Protein 1COJ (pdb70)

Solvent-accessible surface area: 11086 Å² total; per-residue (Å²): 92,121,109,31,132,38,96,81,152,35,57,8,75,111,13,93,40,2,43,59,126,1,2,83,50,2,0,60,62,64,0,54,31,26,4,63,107,13,21,53,14,24,88,82,17,60,66,105,134,90,0,34,96,104,131,57,75,149,126,133,7,61,59,98,60,18,81,58,84,28,69,57,12,89,48,0,4,40,5,0,30,38,1,2,22,0,13,36,70,43,22,109,50,124,19,38,133,59,1,52,120,29,7,88,124,22,42,52,8,81,117,37,6,53,98,81,2,61,53,11,0,98,72,60,182,0,0,0,6,1,0,0,26,21,93,55,6,113,3,36,40,11,8,0,36,18,0,45,55,137,56,92,115,30,24,44,34,0,5,0,0,0,0,41,111,39,1,9,102,64,47,39,126,110,100,37,66,47,1,3,63,2,0,46,108,0,2,19,46,69,39,0,30,98,35,8,87,131,1,46,133,41,44,97,91,50,111,99,128,134,235

Foldseek 3Di:
DDADAADVVLQEAQADLQHPVLSVCVRPPQLRVLRVLLRVLVVQLVPCVNQVPVQDDPVDGSVVVSVVVNQQSVLSNVLVSLLSNFFYHQAADDADPVRQVLCCVQQNGPVSVLVVQLVLLVVEQFKWFWWAQLAVRHTDIFHANGSRGRDDPRTQTLHMGTNHCSNPCVRQNPDDNSVSVSSVRGGHNVSSNVSVVVRNVVSVVRPCVDD

Radius of gyration: 18.39 Å; Cα contacts (8 Å, |Δi|>4): 331; chains: 1; bounding box: 47×50×37 Å

GO terms:
  GO:0004784 superoxide dismutase activity (F, EXP)

Secondary structure (DSSP, 8-state):
-------GGG---S-SSS-HHHHHHIIIIIIHHHHHHHHHHHHHHH-TTTT-GGG--SSS-HHHHHHHHHHHHHHHHHHHHHHHTTB-TT-BS---HHHHHHHHHHTS-HHHHHHHHHHHHHH-SSEEEEEEETTTTEEEEEEESBTTBSPPTT-EEEEEEE-SGGGTHHHHTT-HHHHHHHHHHTBBHHHHHHHHHHHHHHHHHHTTS--

InterPro domains:
  IPR001189 Manganese/iron superoxide dismutase [PIRSF000349] (13-204)
  IPR019831 Manganese/iron superoxide dismutase, N-terminal [PF00081] (20-89)
  IPR019832 Manganese/iron superoxide dismutase, C-terminal [PF02777] (97-197)
  IPR036314 Manganese/iron superoxide dismutase, C-terminal domain superfamily [G3DSA:3.55.40.20] (91-210)
  IPR036314 Manganese/iron superoxide dismutase, C-terminal domain superfamily [SSF54719] (92-208)
  IPR036324 Manganese/iron superoxide dismutase, N-terminal domain superfamily [G3DSA:1.10.287.990] (21-90)
  IPR036324 Manganese/iron superoxide dismutase, N-terminal domain superfamily [SSF46609] (8-91)
  IPR050265 Iron/Manganese Superoxide Dismutase [PTHR11404] (8-203)

Structure (mmCIF, N/CA/C/O backbone):
data_1COJ
#
_entry.id   1COJ
#
_cell.length_a   70.700
_cell.length_b   75.630
_cell.length_c   87.300
_cell.angle_alpha   90.00
_cell.angle_beta   90.00
_cell.angle_gamma   90.00
#
_symmetry.space_group_name_H-M   'I 2 2 2'
#
loop_
_entity.id
_entity.type
_entity.pdbx_description
1 polymer 'PROTEIN (SUPEROXIDE DISMUTASE)'
2 non-polymer 'FE (III) ION'
3 water water
#
loop_
_atom_site.group_PDB
_atom_site.id
_atom_site.type_symbol
_a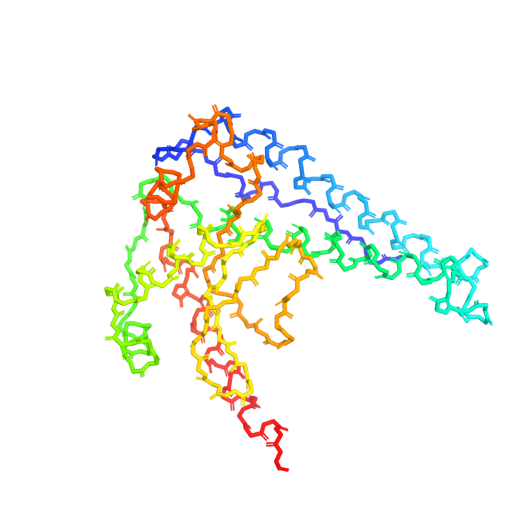tom_site.label_atom_id
_atom_site.label_alt_id
_atom_site.label_comp_id
_atom_site.label_asym_id
_atom_site.label_entity_id
_atom_site.label_seq_id
_atom_site.pdbx_PDB_ins_code
_atom_site.Cartn_x
_atom_site.Cartn_y
_atom_site.Cartn_z
_atom_site.occupancy
_atom_site.B_iso_or_equiv
_atom_site.auth_seq_id
_atom_site.auth_comp_id
_atom_site.auth_asym_id
_atom_site.auth_atom_id
_atom_site.pdbx_PDB_model_num
ATOM 1 N N . VAL A 1 2 ? 3.657 61.866 17.513 1.00 45.83 2 VAL A N 1
ATOM 2 C CA . VAL A 1 2 ? 3.480 60.430 17.170 1.00 44.85 2 VAL A CA 1
ATOM 3 C C . VAL A 1 2 ? 4.373 59.564 18.064 1.00 44.31 2 VAL A C 1
ATOM 4 O O . VAL A 1 2 ? 5.266 60.079 18.738 1.00 44.48 2 VAL A O 1
ATOM 6 N N . HIS A 1 3 ? 4.090 58.265 18.109 1.00 42.81 3 HIS A N 1
ATOM 7 C CA . HIS A 1 3 ? 4.886 57.328 18.899 1.00 40.65 3 HIS A CA 1
ATOM 8 C C . HIS A 1 3 ? 6.042 56.832 18.029 1.00 37.82 3 HIS A C 1
ATOM 9 O O . HIS A 1 3 ? 5.865 55.932 17.208 1.00 38.27 3 HIS A O 1
ATOM 16 N N . LYS A 1 4 ? 7.209 57.445 18.182 1.00 33.94 4 LYS A N 1
ATOM 17 C CA . LYS A 1 4 ? 8.372 57.042 17.404 1.00 31.50 4 LYS A CA 1
ATOM 18 C C . LYS A 1 4 ? 9.244 56.034 18.145 1.00 28.54 4 LYS A C 1
ATOM 19 O O . LYS A 1 4 ? 9.150 55.882 19.366 1.00 27.53 4 LYS A O 1
ATOM 25 N N . LEU A 1 5 ? 10.064 55.323 17.383 1.00 22.95 5 LEU A N 1
ATOM 26 C CA . LEU A 1 5 ? 10.967 54.322 17.920 1.00 20.33 5 LEU A CA 1
ATOM 27 C C . LEU A 1 5 ? 12.402 54.695 17.568 1.00 18.11 5 LEU A C 1
ATOM 28 O O . LEU A 1 5 ? 12.645 55.529 16.697 1.00 17.34 5 LEU A O 1
ATOM 33 N N . GLU A 1 6 ? 13.347 54.113 18.290 1.00 17.71 6 GLU A N 1
ATOM 34 C CA . GLU A 1 6 ? 14.759 54.327 18.025 1.00 19.33 6 GLU A CA 1
ATOM 35 C C . GLU A 1 6 ? 15.404 52.959 18.135 1.00 16.34 6 GLU A C 1
ATOM 36 O O . GLU A 1 6 ? 14.966 52.123 18.933 1.00 17.27 6 GLU A O 1
ATOM 42 N N . PRO A 1 7 ? 16.416 52.687 17.297 1.00 15.15 7 PRO A N 1
ATOM 43 C CA . PRO A 1 7 ? 17.088 51.387 17.334 1.00 14.83 7 PRO A CA 1
ATOM 44 C C . PRO A 1 7 ? 17.758 51.105 18.675 1.00 15.33 7 PRO A C 1
ATOM 45 O O . PRO A 1 7 ? 18.119 52.029 19.409 1.00 14.50 7 PRO A O 1
ATOM 49 N N . LYS A 1 8 ? 17.874 49.827 19.014 1.00 13.84 8 LYS A N 1
ATOM 50 C CA . LYS A 1 8 ? 18.512 49.425 20.255 1.00 14.27 8 LYS A CA 1
ATOM 51 C C . LYS A 1 8 ? 19.894 48.889 19.919 1.00 15.40 8 LYS A C 1
ATOM 52 O O . LYS A 1 8 ? 20.083 47.682 19.759 1.00 15.09 8 LYS A O 1
ATOM 58 N N . ASP A 1 9 ? 20.859 49.800 19.814 1.00 14.39 9 ASP A N 1
ATOM 59 C CA . ASP A 1 9 ? 22.235 49.445 19.478 1.00 15.02 9 ASP A CA 1
ATOM 60 C C . ASP A 1 9 ? 22.863 48.412 20.393 1.00 15.02 9 ASP A C 1
ATOM 61 O O . ASP A 1 9 ? 23.656 47.591 19.948 1.00 16.60 9 ASP A O 1
ATOM 66 N N . HIS A 1 10 ? 22.462 48.405 21.659 1.00 13.67 10 HIS A N 1
ATOM 67 C CA . HIS A 1 10 ? 23.013 47.460 22.618 1.00 15.12 10 HIS A CA 1
ATOM 68 C C . HIS A 1 10 ? 22.678 45.999 22.301 1.00 16.86 10 HIS A C 1
ATOM 69 O O . HIS A 1 10 ? 23.200 45.089 22.941 1.00 17.92 10 HIS A O 1
ATOM 76 N N . LEU A 1 11 ? 21.795 45.790 21.330 1.00 15.03 11 LEU A N 1
ATOM 77 C CA . LEU A 1 11 ? 21.372 44.451 20.922 1.00 15.84 11 LEU A CA 1
ATOM 78 C C . LEU A 1 11 ? 22.252 43.836 19.833 1.00 14.41 11 LEU A C 1
ATOM 79 O O . LEU A 1 11 ? 22.113 42.655 19.521 1.00 15.74 11 LEU A O 1
ATOM 84 N N . LYS A 1 12 ? 23.133 44.637 19.237 1.00 12.89 12 LYS A N 1
ATOM 85 C CA . LYS A 1 12 ? 24.002 44.165 18.158 1.00 13.50 12 LYS A CA 1
ATOM 86 C C . LYS A 1 12 ? 24.993 43.078 18.588 1.00 15.91 12 LYS A C 1
ATOM 87 O O . LYS A 1 12 ? 25.869 43.317 19.424 1.00 17.16 12 LYS A O 1
ATOM 93 N N . PRO A 1 13 ? 24.876 41.872 18.004 1.00 17.00 13 PRO A N 1
ATOM 94 C CA . PRO A 1 13 ? 25.749 40.734 18.311 1.00 18.75 13 PRO A CA 1
ATOM 95 C C . PRO A 1 13 ? 27.109 40.931 17.650 1.00 18.67 13 PRO A C 1
ATOM 96 O O . PRO A 1 13 ? 27.222 41.624 16.634 1.00 17.20 13 PRO A O 1
ATOM 100 N N . GLN A 1 14 ? 28.133 40.300 18.210 1.00 19.62 14 GLN A N 1
ATOM 101 C CA . GLN A 1 14 ? 29.474 40.405 17.661 1.00 19.85 14 GLN A CA 1
ATOM 102 C C . GLN A 1 14 ? 30.267 39.149 17.993 1.00 16.51 14 GLN A C 1
ATOM 103 O O . GLN A 1 14 ? 30.091 38.549 19.051 1.00 15.01 14 GLN A O 1
ATOM 109 N N . ASN A 1 15 ? 31.103 38.734 17.050 1.00 15.90 15 ASN A N 1
ATOM 110 C CA . ASN A 1 15 ? 31.965 37.569 17.179 1.00 17.32 15 ASN A CA 1
ATOM 111 C C . ASN A 1 15 ? 31.189 36.275 17.398 1.00 17.62 15 ASN A C 1
ATOM 112 O O . ASN A 1 15 ? 31.616 35.409 18.164 1.00 17.89 15 ASN A O 1
ATOM 117 N N . LEU A 1 16 ? 30.054 36.139 16.720 1.00 17.60 16 LEU A N 1
ATOM 118 C CA . LEU A 1 16 ? 29.247 34.928 16.838 1.00 17.09 16 LEU A CA 1
ATOM 119 C C . LEU A 1 16 ? 29.975 33.752 16.196 1.00 17.54 16 LEU A C 1
ATOM 120 O O . LEU A 1 16 ? 30.813 33.923 15.317 1.00 19.23 16 LEU A O 1
ATOM 125 N N . GLU A 1 17 ? 29.638 32.555 16.640 1.00 17.98 17 GLU A N 1
ATOM 126 C CA . GLU A 1 17 ? 30.244 31.338 16.132 1.00 21.43 17 GLU A CA 1
ATOM 127 C C . GLU A 1 17 ? 29.452 30.853 14.905 1.00 19.41 17 GLU A C 1
ATOM 128 O O . GLU A 1 17 ? 28.360 30.307 15.034 1.00 20.44 17 GLU A O 1
ATOM 134 N N . GLY A 1 18 ? 30.007 31.067 13.717 1.00 18.83 18 GLY A N 1
ATOM 135 C CA . GLY A 1 18 ? 29.336 30.635 12.501 1.00 19.18 18 GLY A CA 1
ATOM 136 C C . GLY A 1 18 ? 28.602 31.742 11.769 1.00 18.35 18 GLY A C 1
ATOM 137 O O . GLY A 1 18 ? 28.117 31.542 10.658 1.00 19.31 18 GLY A O 1
ATOM 138 N N . ILE A 1 19 ? 28.481 32.899 12.407 1.00 17.45 19 ILE A N 1
ATOM 139 C CA . ILE A 1 19 ? 27.820 34.046 11.800 1.00 16.52 19 ILE A CA 1
ATOM 140 C C . ILE A 1 19 ? 28.788 35.216 11.967 1.00 16.45 19 ILE A C 1
ATOM 141 O O . ILE A 1 19 ? 28.982 35.733 13.068 1.00 19.55 19 ILE A O 1
ATOM 146 N N . SER A 1 20 ? 29.428 35.599 10.871 1.00 15.83 20 SER A N 1
ATOM 147 C CA . SER A 1 20 ? 30.423 36.660 10.877 1.00 15.92 20 SER A CA 1
ATOM 148 C C . SER A 1 20 ? 29.918 38.067 11.156 1.00 17.19 20 SER A C 1
ATOM 149 O O . SER A 1 20 ? 28.722 38.356 11.044 1.00 17.26 20 SER A O 1
ATOM 152 N N . ASN A 1 21 ? 30.858 38.951 11.487 1.00 16.40 21 ASN A N 1
ATOM 153 C CA . ASN A 1 21 ? 30.542 40.353 11.751 1.00 16.26 21 ASN A CA 1
ATOM 154 C C . ASN A 1 21 ? 30.171 41.005 10.435 1.00 15.31 21 ASN A C 1
ATOM 155 O O . ASN A 1 21 ? 29.365 41.936 10.391 1.00 14.97 21 ASN A O 1
ATOM 160 N N . GLU A 1 22 ? 30.759 40.492 9.359 1.00 15.18 22 GLU A N 1
ATOM 161 C CA . GLU A 1 22 ? 30.495 40.993 8.020 1.00 17.91 22 GLU A CA 1
ATOM 162 C C . GLU A 1 22 ? 29.025 40.760 7.678 1.00 15.77 22 GLU A C 1
ATOM 163 O O . GLU A 1 22 ? 28.408 41.567 6.990 1.00 15.35 22 GLU A O 1
ATOM 169 N N . GLN A 1 23 ? 28.481 39.642 8.147 1.00 13.32 23 GLN A N 1
ATOM 170 C CA . GLN A 1 23 ? 27.083 39.295 7.916 1.00 12.97 23 GLN A CA 1
ATOM 171 C C . GLN A 1 23 ? 26.170 40.139 8.810 1.00 13.51 23 GLN A C 1
ATOM 172 O O . GLN A 1 23 ? 25.131 40.643 8.365 1.00 14.31 23 GLN A O 1
ATOM 178 N N . ILE A 1 24 ? 26.572 40.296 10.066 1.00 10.94 24 ILE A N 1
ATOM 179 C CA . ILE A 1 24 ? 25.808 41.065 11.041 1.00 11.65 24 ILE A CA 1
ATOM 180 C C . ILE A 1 24 ? 25.686 42.552 10.696 1.00 13.20 24 ILE A C 1
ATOM 181 O O . ILE A 1 24 ? 24.614 43.142 10.849 1.00 12.23 24 ILE A O 1
ATOM 186 N N . GLU A 1 25 ? 26.770 43.141 10.199 1.00 12.77 25 GLU A N 1
ATOM 187 C CA . GLU A 1 25 ? 26.801 44.566 9.877 1.00 13.89 25 GLU A CA 1
ATOM 188 C C . GLU A 1 25 ? 25.632 45.105 9.041 1.00 13.17 25 GLU A C 1
ATOM 189 O O . GLU A 1 25 ? 24.857 45.936 9.527 1.00 12.64 25 GLU A O 1
ATOM 195 N N . PRO A 1 26 ? 25.469 44.633 7.791 1.00 11.18 26 PRO A N 1
ATOM 196 C CA . PRO A 1 26 ? 24.358 45.147 6.988 1.00 11.17 26 PRO A CA 1
ATOM 197 C C . PRO A 1 26 ? 22.986 44.769 7.543 1.00 11.36 26 PRO A C 1
ATOM 198 O O . PRO A 1 26 ? 22.031 45.538 7.429 1.00 11.53 26 PRO A O 1
ATOM 202 N N . HIS A 1 27 ? 22.899 43.605 8.173 1.00 11.17 27 HIS A N 1
ATOM 203 C CA . HIS A 1 27 ? 21.634 43.136 8.730 1.00 12.10 27 HIS A CA 1
ATOM 204 C C . HIS A 1 27 ? 21.136 44.073 9.826 1.00 13.35 27 HIS A C 1
ATOM 205 O O . HIS A 1 27 ? 19.964 44.465 9.834 1.00 11.82 27 HIS A O 1
ATOM 212 N N . PHE A 1 28 ? 22.042 44.465 10.716 1.00 12.86 28 PHE A N 1
ATOM 213 C CA . PHE A 1 28 ? 21.708 45.348 11.826 1.00 13.05 28 PHE A CA 1
ATOM 214 C C . PHE A 1 28 ? 21.662 46.824 11.436 1.00 12.55 28 PHE A C 1
ATOM 215 O O . PHE A 1 28 ? 20.669 47.509 11.681 1.00 12.34 28 PHE A O 1
ATOM 223 N N . GLU A 1 29 ? 22.734 47.299 10.812 1.00 12.37 29 GLU A N 1
ATOM 224 C CA . GLU A 1 29 ? 22.855 48.696 10.421 1.00 12.20 29 GLU A CA 1
ATOM 225 C C . GLU A 1 29 ? 21.980 49.173 9.269 1.00 11.13 29 GLU A C 1
ATOM 226 O O . GLU A 1 29 ? 21.549 50.323 9.264 1.00 12.76 29 GLU A O 1
ATOM 232 N N . ALA A 1 30 ? 21.726 48.318 8.285 1.00 11.29 30 ALA A N 1
ATOM 233 C CA . ALA A 1 30 ? 20.913 48.731 7.148 1.00 11.91 30 ALA A CA 1
ATOM 234 C C . ALA A 1 30 ? 19.462 48.271 7.211 1.00 12.63 30 ALA A C 1
ATOM 235 O O . ALA A 1 30 ? 18.543 49.092 7.177 1.00 13.85 30 ALA A O 1
ATOM 237 N N . HIS A 1 31 ? 19.260 46.961 7.302 1.00 11.36 31 HIS A N 1
ATOM 238 C CA . HIS A 1 31 ? 17.917 46.397 7.341 1.00 12.08 31 HIS A CA 1
ATOM 239 C C . HIS A 1 31 ? 17.125 46.737 8.585 1.00 11.20 31 HIS A C 1
ATOM 240 O O . HIS A 1 31 ? 16.090 47.391 8.501 1.00 12.96 31 HIS A O 1
ATOM 247 N N . TYR A 1 32 ? 17.614 46.306 9.742 1.00 11.25 32 TYR A N 1
ATOM 248 C CA . TYR A 1 32 ? 16.933 46.578 11.001 1.00 9.74 32 TYR A CA 1
ATOM 249 C C . TYR A 1 32 ? 16.644 48.071 11.209 1.00 9.71 32 TYR A C 1
ATOM 250 O O . TYR A 1 32 ? 15.497 48.468 11.442 1.00 8.49 32 TYR A O 1
ATOM 259 N N . LYS A 1 33 ? 17.676 48.897 11.093 1.00 8.75 33 LYS A N 1
ATOM 260 C CA . LYS A 1 33 ? 17.508 50.326 11.279 1.00 8.87 33 LYS A CA 1
ATOM 261 C C . LYS A 1 33 ? 16.613 50.952 10.217 1.00 9.24 33 LYS A C 1
ATOM 262 O O . LYS A 1 33 ? 15.957 51.968 10.471 1.00 8.48 33 LYS A O 1
ATOM 268 N N . GLY A 1 34 ? 16.535 50.307 9.055 1.00 9.69 34 GLY A N 1
ATOM 269 C CA . GLY A 1 34 ? 15.692 50.798 7.978 1.00 9.18 34 GLY A CA 1
ATOM 270 C C . GLY A 1 34 ? 14.223 50.655 8.332 1.00 10.54 34 GLY A C 1
ATOM 271 O O . GLY A 1 34 ? 13.406 51.516 7.987 1.00 10.48 34 GLY A O 1
ATOM 272 N N . TYR A 1 35 ? 13.887 49.571 9.030 1.00 10.04 35 TYR A N 1
ATOM 273 C CA . TYR A 1 35 ? 12.511 49.322 9.455 1.00 8.46 35 TYR A CA 1
ATOM 274 C C . TYR A 1 35 ? 12.107 50.337 10.515 1.00 9.68 35 TYR A C 1
ATOM 275 O O . TYR A 1 35 ? 10.959 50.780 10.552 1.00 9.43 35 TYR A O 1
ATOM 284 N N . VAL A 1 36 ? 13.051 50.698 11.380 1.00 9.60 36 VAL A N 1
ATOM 285 C CA . VAL A 1 36 ? 12.790 51.678 12.431 1.00 10.31 36 VAL A CA 1
ATOM 286 C C . VAL A 1 36 ? 12.489 53.038 11.792 1.00 11.32 36 VAL A C 1
ATOM 287 O O . VAL A 1 36 ? 11.494 53.692 12.129 1.00 12.09 36 VAL A O 1
ATOM 291 N N . ALA A 1 37 ? 13.318 53.423 10.826 1.00 10.50 37 ALA A N 1
ATOM 292 C CA . ALA A 1 37 ? 13.152 54.695 10.134 1.00 12.54 37 ALA A CA 1
ATOM 293 C C . ALA A 1 37 ? 11.814 54.783 9.400 1.00 12.07 37 ALA A C 1
ATOM 294 O O . ALA A 1 37 ? 11.112 55.794 9.490 1.00 12.31 37 ALA A O 1
ATOM 296 N N . LYS A 1 38 ? 11.460 53.733 8.671 1.00 11.21 38 LYS A N 1
ATOM 297 C CA . LYS A 1 38 ? 10.207 53.723 7.929 1.00 10.56 38 LYS A CA 1
ATOM 298 C C . LYS A 1 38 ? 8.976 53.686 8.825 1.00 10.66 38 LYS A C 1
ATOM 299 O O . LYS A 1 38 ? 7.959 54.316 8.515 1.00 10.47 38 LYS A O 1
ATOM 305 N N . TYR A 1 39 ? 9.073 52.973 9.943 1.00 11.09 39 TYR A N 1
ATOM 306 C CA . TYR A 1 39 ? 7.965 52.904 10.886 1.00 12.46 39 TYR A CA 1
ATOM 307 C C . TYR A 1 39 ? 7.688 54.321 11.382 1.00 13.07 39 TYR A C 1
ATOM 308 O O . TYR A 1 39 ? 6.536 54.753 11.457 1.00 11.89 39 TYR A O 1
ATOM 317 N N . ASN A 1 40 ? 8.759 55.057 11.669 1.00 11.81 40 ASN A N 1
ATOM 318 C CA . ASN A 1 40 ? 8.643 56.428 12.152 1.00 11.34 40 ASN A CA 1
ATOM 319 C C . ASN A 1 40 ? 7.978 57.350 11.136 1.00 10.31 40 ASN A C 1
ATOM 320 O O . ASN A 1 40 ? 7.143 58.179 11.501 1.00 12.25 40 ASN A O 1
ATOM 325 N N . GLU A 1 41 ? 8.318 57.177 9.862 1.00 9.58 41 GLU A N 1
ATOM 326 C CA . GLU A 1 41 ? 7.737 57.981 8.789 1.00 10.84 41 GLU A CA 1
ATOM 327 C C . GLU A 1 41 ? 6.236 57.718 8.723 1.00 11.69 41 GLU A C 1
ATOM 328 O O . GLU A 1 41 ? 5.430 58.645 8.604 1.00 9.86 41 GLU A O 1
ATOM 334 N N . ILE A 1 42 ? 5.874 56.442 8.790 1.00 10.73 42 ILE A N 1
ATOM 335 C CA . ILE A 1 42 ? 4.478 56.029 8.748 1.00 11.41 42 ILE A CA 1
ATOM 336 C C . ILE A 1 42 ? 3.706 56.645 9.918 1.00 11.70 42 ILE A C 1
ATOM 337 O O . ILE A 1 42 ? 2.598 57.149 9.729 1.00 10.91 42 ILE A O 1
ATOM 342 N N . GLN A 1 43 ? 4.326 56.682 11.098 1.00 12.03 43 GLN A N 1
ATOM 343 C CA . GLN A 1 43 ? 3.681 57.261 12.279 1.00 14.74 43 GLN A CA 1
ATOM 344 C C . GLN A 1 43 ? 3.383 58.743 12.081 1.00 15.84 43 GLN A C 1
ATOM 345 O O . GLN A 1 43 ? 2.306 59.219 12.449 1.00 16.17 43 GLN A O 1
ATOM 351 N N . GLU A 1 44 ? 4.326 59.461 11.480 1.00 16.49 44 GLU A N 1
ATOM 352 C CA . GLU A 1 44 ? 4.153 60.886 11.224 1.00 17.81 44 GLU A CA 1
ATOM 353 C C . GLU A 1 44 ? 3.006 61.130 10.247 1.00 16.02 44 GLU A C 1
ATOM 354 O O . GLU A 1 44 ? 2.160 61.996 10.476 1.00 16.01 44 GLU A O 1
ATOM 360 N N . LYS A 1 45 ? 2.980 60.357 9.165 1.00 12.32 45 LYS A N 1
ATOM 361 C CA . LYS A 1 45 ? 1.944 60.498 8.150 1.00 12.20 45 LYS A CA 1
ATOM 362 C C . LYS A 1 45 ? 0.576 60.066 8.647 1.00 11.79 45 LYS A C 1
ATOM 363 O O . LYS A 1 45 ? -0.437 60.656 8.282 1.00 13.36 45 LYS A O 1
ATOM 369 N N . LEU A 1 46 ? 0.561 59.069 9.521 1.00 12.36 46 LEU A N 1
ATOM 370 C CA . LEU A 1 46 ? -0.672 58.563 10.100 1.00 14.27 46 LEU A CA 1
ATOM 371 C C . LEU A 1 46 ? -1.253 59.622 11.056 1.00 15.79 46 LEU A C 1
ATOM 372 O O . LEU A 1 46 ? -2.465 59.720 11.221 1.00 16.52 46 LEU A O 1
ATOM 377 N N . ALA A 1 47 ? -0.383 60.418 11.673 1.00 15.93 47 ALA A N 1
ATOM 378 C CA . ALA A 1 47 ? -0.812 61.470 12.599 1.00 19.25 47 ALA A CA 1
ATOM 379 C C . ALA A 1 47 ? -1.449 62.662 11.873 1.00 20.40 47 ALA A C 1
ATOM 380 O O . ALA A 1 47 ? -2.165 63.464 12.478 1.00 21.83 47 ALA A O 1
ATOM 382 N N . ASP A 1 48 ? -1.153 62.806 10.588 1.00 20.40 48 ASP A N 1
ATOM 383 C CA . ASP A 1 48 ? -1.711 63.899 9.806 1.00 21.88 48 ASP A CA 1
ATOM 384 C C . ASP A 1 48 ? -3.088 63.482 9.273 1.00 24.00 48 ASP A C 1
ATOM 385 O O . ASP A 1 48 ? -3.200 62.813 8.241 1.00 21.81 48 ASP A O 1
ATOM 390 N N . GLN A 1 49 ? -4.133 63.937 9.957 1.00 23.69 49 GLN A N 1
ATOM 391 C CA . GLN A 1 49 ? -5.511 63.619 9.597 1.00 24.15 49 GLN A CA 1
ATOM 392 C C . GLN A 1 49 ? -5.914 64.039 8.190 1.00 23.55 49 GLN A C 1
ATOM 393 O O . GLN A 1 49 ? -6.912 63.556 7.662 1.00 23.36 49 GLN A O 1
ATOM 399 N N . ASN A 1 50 ? -5.168 64.960 7.594 1.00 24.14 50 ASN A N 1
ATOM 400 C CA . ASN A 1 50 ? -5.480 65.409 6.244 1.00 26.03 50 ASN A CA 1
ATOM 401 C C . ASN A 1 50 ? -4.876 64.466 5.214 1.00 26.22 50 ASN A C 1
ATOM 402 O O . ASN A 1 50 ? -5.510 64.151 4.209 1.00 27.90 50 ASN A O 1
ATOM 407 N N . PHE A 1 51 ? -3.647 64.024 5.464 1.00 22.98 51 PHE A N 1
ATOM 408 C CA . PHE A 1 51 ? -2.968 63.101 4.563 1.00 20.68 51 PHE A CA 1
ATOM 409 C C . PHE A 1 51 ? -3.649 61.735 4.675 1.00 18.83 51 PHE A C 1
ATOM 410 O O . PHE A 1 51 ? -4.117 61.177 3.682 1.00 18.52 51 PHE A O 1
ATOM 418 N N . ALA A 1 52 ? -3.666 61.182 5.881 1.00 16.45 52 ALA A N 1
ATOM 419 C CA . ALA A 1 52 ? -4.310 59.897 6.116 1.00 16.09 52 ALA A CA 1
ATOM 420 C C . ALA A 1 52 ? -5.744 60.203 6.527 1.00 13.15 52 ALA A C 1
ATOM 421 O O . ALA A 1 52 ? -6.115 60.058 7.691 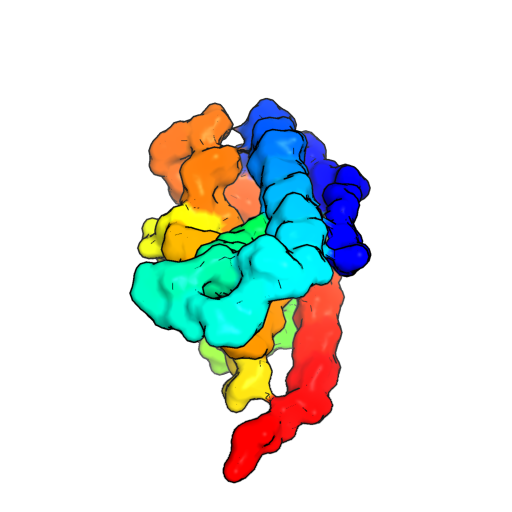1.00 14.72 52 ALA A O 1
ATOM 423 N N . ASP A 1 53 ? -6.537 60.674 5.574 1.00 13.55 53 ASP A N 1
ATOM 424 C CA . ASP A 1 53 ? -7.919 61.015 5.840 1.00 12.97 53 ASP A CA 1
ATOM 425 C C . ASP A 1 53 ? -8.738 59.764 6.136 1.00 11.90 53 ASP A C 1
ATOM 426 O O . ASP A 1 53 ? -8.989 58.952 5.245 1.00 13.12 53 ASP A O 1
ATOM 431 N N . ARG A 1 54 ? -9.194 59.647 7.377 1.00 11.47 54 ARG A N 1
ATOM 432 C CA . ARG A 1 54 ? -9.984 58.499 7.800 1.00 13.51 54 ARG A CA 1
ATOM 433 C C . ARG A 1 54 ? -11.335 58.389 7.104 1.00 15.59 54 ARG A C 1
ATOM 434 O O . ARG A 1 54 ? -11.824 57.283 6.879 1.00 13.05 54 ARG A O 1
ATOM 442 N N . SER A 1 55 ? -11.920 59.524 6.726 1.00 15.97 55 SER A N 1
ATOM 443 C CA . SER A 1 55 ? -13.216 59.509 6.056 1.00 18.10 55 SER A CA 1
ATOM 444 C C . SER A 1 55 ? -13.121 58.948 4.646 1.00 17.49 55 SER A C 1
ATOM 445 O O . SER A 1 55 ? -14.129 58.564 4.061 1.00 17.98 55 SER A O 1
ATOM 448 N N . LYS A 1 56 ? -11.908 58.902 4.104 1.00 17.10 56 LYS A N 1
ATOM 449 C CA . LYS A 1 56 ? -11.690 58.375 2.762 1.00 15.48 56 LYS A CA 1
ATOM 450 C C . LYS A 1 56 ? -11.231 56.917 2.779 1.00 13.03 56 LYS A C 1
ATOM 451 O O . LYS A 1 56 ? -10.855 56.376 1.742 1.00 12.82 56 LYS A O 1
ATOM 457 N N . ALA A 1 57 ? -11.215 56.305 3.959 1.00 11.26 57 ALA A N 1
ATOM 458 C CA . ALA A 1 57 ? -10.803 54.911 4.101 1.00 10.63 57 ALA A CA 1
ATOM 459 C C . ALA A 1 57 ? -11.550 54.029 3.098 1.00 11.37 57 ALA A C 1
ATOM 460 O O . ALA A 1 57 ? -12.784 54.032 3.038 1.00 10.92 57 ALA A O 1
ATOM 462 N N . ASN A 1 58 ? -10.785 53.293 2.297 1.00 10.55 58 ASN A N 1
ATOM 463 C CA . ASN A 1 58 ? -11.341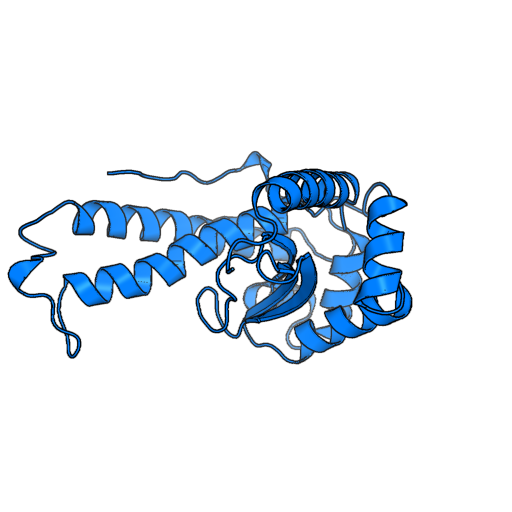 52.430 1.263 1.00 10.67 58 ASN A CA 1
ATOM 464 C C . ASN A 1 58 ? -10.397 51.245 1.058 1.00 11.26 58 ASN A C 1
ATOM 465 O O . ASN A 1 58 ? -9.176 51.419 1.029 1.00 8.63 58 ASN A O 1
ATOM 470 N N . GLN A 1 59 ? -10.965 50.050 0.901 1.00 9.31 59 GLN A N 1
ATOM 471 C CA . GLN A 1 59 ? -10.173 48.834 0.736 1.00 9.22 59 GLN A CA 1
ATOM 472 C C . GLN A 1 59 ? -9.502 48.629 -0.616 1.00 9.38 59 GLN A C 1
ATOM 473 O O . GLN A 1 59 ? -8.635 47.770 -0.740 1.00 10.90 59 GLN A O 1
ATOM 479 N N . ASN A 1 60 ? -9.931 49.368 -1.638 1.00 7.86 60 ASN A N 1
ATOM 480 C CA . ASN A 1 60 ? -9.338 49.255 -2.971 1.00 9.19 60 ASN A CA 1
ATOM 481 C C . ASN A 1 60 ? -8.062 50.075 -3.024 1.00 9.89 60 ASN A C 1
ATOM 482 O O . ASN A 1 60 ? -7.084 49.687 -3.662 1.00 10.51 60 ASN A O 1
ATOM 487 N N . TYR A 1 61 ? -8.111 51.228 -2.368 1.00 8.53 61 TYR A N 1
ATOM 488 C CA . TYR A 1 61 ? -6.984 52.145 -2.254 1.00 9.02 61 TYR A CA 1
ATOM 489 C C . TYR A 1 61 ? -7.397 53.378 -1.465 1.00 10.31 61 TYR A C 1
ATOM 490 O O . TYR A 1 61 ? -8.472 53.930 -1.681 1.00 10.84 61 TYR A O 1
ATOM 499 N N . SER A 1 62 ? -6.532 53.784 -0.541 1.00 9.19 62 SER A N 1
ATOM 500 C CA . SER A 1 62 ? -6.710 54.984 0.271 1.00 10.31 62 SER A CA 1
ATOM 501 C C . SER A 1 62 ? -5.396 55.189 1.022 1.00 10.52 62 SER A C 1
ATOM 502 O O . SER A 1 62 ? -4.725 54.211 1.375 1.00 8.42 62 SER A O 1
ATOM 505 N N . GLU A 1 63 ? -4.994 56.443 1.212 1.00 9.85 63 GLU A N 1
ATOM 506 C CA . GLU A 1 63 ? -3.747 56.721 1.920 1.00 10.32 63 GLU A CA 1
ATOM 507 C C . GLU A 1 63 ? -3.741 56.033 3.279 1.00 10.66 63 GLU A C 1
ATOM 508 O O . GLU A 1 63 ? -2.744 55.418 3.665 1.00 7.74 63 GLU A O 1
ATOM 514 N N . TYR A 1 64 ? -4.871 56.092 3.979 1.00 10.29 64 TYR A N 1
ATOM 515 C CA . TYR A 1 64 ? -4.987 55.466 5.290 1.00 10.33 64 TYR A CA 1
ATOM 516 C C . TYR A 1 64 ? -4.685 53.967 5.235 1.00 9.45 64 TYR A C 1
ATOM 517 O O . TYR A 1 64 ? -3.919 53.445 6.053 1.00 8.17 64 TYR A O 1
ATOM 526 N N . ARG A 1 65 ? -5.298 53.281 4.273 1.00 8.25 65 ARG A N 1
ATOM 527 C CA . ARG A 1 65 ? -5.103 51.848 4.115 1.00 8.04 65 ARG A CA 1
ATOM 528 C C . ARG A 1 65 ? -3.643 51.463 3.899 1.00 8.92 65 ARG A C 1
ATOM 529 O O . ARG A 1 65 ? -3.102 50.631 4.629 1.00 8.46 65 ARG A O 1
ATOM 537 N N . GLU A 1 66 ? -3.009 52.078 2.904 1.00 8.07 66 GLU A N 1
ATOM 538 C CA . GLU A 1 66 ? -1.623 51.759 2.560 1.00 8.39 66 GLU A CA 1
ATOM 539 C C . GLU A 1 66 ? -0.672 51.960 3.734 1.00 8.49 66 GLU A C 1
ATOM 540 O O . GLU A 1 66 ? 0.231 51.144 3.953 1.00 7.13 66 GLU A O 1
ATOM 546 N N . LEU A 1 67 ? -0.894 53.026 4.499 1.00 7.55 67 LEU A N 1
ATOM 547 C CA . LEU A 1 67 ? -0.073 53.322 5.671 1.00 8.83 67 LEU A CA 1
ATOM 548 C C . LEU A 1 67 ? -0.242 52.233 6.735 1.00 8.86 67 LEU A C 1
ATOM 549 O O . LEU A 1 67 ? 0.737 51.796 7.347 1.00 6.72 67 LEU A O 1
ATOM 554 N N . LYS A 1 68 ? -1.478 51.784 6.943 1.00 5.91 68 LYS A N 1
ATOM 555 C CA . LYS A 1 68 ? -1.743 50.746 7.929 1.00 7.44 68 LYS A CA 1
ATOM 556 C C . LYS A 1 68 ? -1.161 49.400 7.495 1.00 7.75 68 LYS A C 1
ATOM 557 O O . LYS A 1 68 ? -0.714 48.612 8.336 1.00 9.51 68 LYS A O 1
ATOM 563 N N . VAL A 1 69 ? -1.179 49.137 6.191 1.00 7.35 69 VAL A N 1
ATOM 564 C CA . VAL A 1 69 ? -0.636 47.894 5.654 1.00 6.36 69 VAL A CA 1
ATOM 565 C C . VAL A 1 69 ? 0.863 47.836 5.937 1.00 7.37 69 VAL A C 1
ATOM 566 O O . VAL A 1 69 ? 1.347 46.898 6.571 1.00 7.65 69 VAL A O 1
ATOM 570 N N . GLU A 1 70 ? 1.589 48.872 5.532 1.00 6.34 70 GLU A N 1
ATOM 571 C CA . GLU A 1 70 ? 3.030 48.885 5.745 1.00 9.05 70 GLU A CA 1
ATOM 572 C C . GLU A 1 70 ? 3.431 49.095 7.199 1.00 8.86 70 GLU A C 1
ATOM 573 O O . GLU A 1 70 ? 4.561 48.790 7.589 1.00 10.21 70 GLU A O 1
ATOM 579 N N . GLU A 1 71 ? 2.506 49.584 8.017 1.00 7.95 71 GLU A N 1
ATOM 580 C CA . GLU A 1 71 ? 2.805 49.769 9.425 1.00 6.42 71 GLU A CA 1
ATOM 581 C C . GLU A 1 71 ? 3.095 48.403 10.036 1.00 7.80 71 GLU A C 1
ATOM 582 O O . GLU A 1 71 ? 4.020 48.266 10.839 1.00 8.33 71 GLU A O 1
ATOM 588 N N . THR A 1 72 ? 2.321 47.389 9.647 1.00 6.72 72 THR A N 1
ATOM 589 C CA . THR A 1 72 ? 2.517 46.042 10.174 1.00 7.72 72 THR A CA 1
ATOM 590 C C . THR A 1 72 ? 3.827 45.446 9.661 1.00 7.46 72 THR A C 1
ATOM 591 O O . THR A 1 72 ? 4.532 44.756 10.398 1.00 9.90 72 THR A O 1
ATOM 595 N N . PHE A 1 73 ? 4.166 45.740 8.408 1.00 7.29 73 PHE A N 1
ATOM 596 C CA . PHE A 1 73 ? 5.396 45.236 7.804 1.00 7.36 73 PHE A CA 1
ATOM 597 C C . PHE A 1 73 ? 6.620 45.764 8.543 1.00 8.54 73 PHE A C 1
ATOM 598 O O . PHE A 1 73 ? 7.489 44.992 8.965 1.00 6.24 73 PHE A O 1
ATOM 606 N N . ASN A 1 74 ? 6.662 47.077 8.728 1.00 6.69 74 ASN A N 1
ATOM 607 C CA . ASN A 1 74 ? 7.787 47.711 9.391 1.00 8.96 74 ASN A CA 1
ATOM 608 C C . ASN A 1 74 ? 7.863 47.485 10.895 1.00 9.15 74 ASN A C 1
ATOM 609 O O . ASN A 1 74 ? 8.946 47.217 11.428 1.00 8.65 74 ASN A O 1
ATOM 614 N N . TYR A 1 75 ? 6.721 47.522 11.576 1.00 8.46 75 TYR A N 1
ATOM 615 C CA . TYR A 1 75 ? 6.728 47.308 13.017 1.00 8.42 75 TYR A CA 1
ATOM 616 C C . TYR A 1 75 ? 7.176 45.891 13.337 1.00 8.43 75 TYR A C 1
ATOM 617 O O . TYR A 1 75 ? 7.958 45.679 14.266 1.00 7.32 75 TYR A O 1
ATOM 626 N N . MET A 1 76 ? 6.678 44.918 12.576 1.00 7.76 76 MET A N 1
ATOM 627 C CA . MET A 1 76 ? 7.076 43.532 12.793 1.00 8.60 76 MET A CA 1
ATOM 628 C C . MET A 1 76 ? 8.548 43.377 12.436 1.00 9.81 76 MET A C 1
ATOM 629 O O . MET A 1 76 ? 9.271 42.610 13.070 1.00 9.79 76 MET A O 1
ATOM 634 N N . GLY A 1 77 ? 8.985 44.125 11.426 1.00 10.86 77 GLY A N 1
ATOM 635 C CA . GLY A 1 77 ? 10.380 44.097 11.026 1.00 10.71 77 GLY A CA 1
ATOM 636 C C . GLY A 1 77 ? 11.235 44.523 12.208 1.00 11.29 77 GLY A C 1
ATOM 637 O O . GLY A 1 77 ? 12.248 43.895 12.496 1.00 11.43 77 GLY A O 1
ATOM 638 N N . VAL A 1 78 ? 10.808 45.566 12.916 1.00 10.16 78 VAL A N 1
ATOM 639 C CA . VAL A 1 78 ? 11.538 46.040 14.092 1.00 10.06 78 VAL A CA 1
ATOM 640 C C . VAL A 1 78 ? 11.532 44.990 15.218 1.00 11.88 78 VAL A C 1
ATOM 641 O O . VAL A 1 78 ? 12.586 44.500 15.638 1.00 10.14 78 VAL A O 1
ATOM 645 N N . VAL A 1 79 ? 10.334 44.637 15.677 1.00 10.63 79 VAL A N 1
ATOM 646 C CA . VAL A 1 79 ? 10.150 43.690 16.769 1.00 10.32 79 VAL A CA 1
ATOM 647 C C . VAL A 1 79 ? 10.842 42.344 16.572 1.00 8.92 79 VAL A C 1
ATOM 648 O O . VAL A 1 79 ? 11.578 41.888 17.452 1.00 9.38 79 VAL A O 1
ATOM 652 N N . LEU A 1 80 ? 10.611 41.715 15.425 1.00 9.33 80 LEU A N 1
ATOM 653 C CA . LEU A 1 80 ? 11.206 40.415 15.131 1.00 8.55 80 LEU A CA 1
ATOM 654 C C . LEU A 1 80 ? 12.730 40.475 15.126 1.00 9.36 80 LEU A C 1
ATOM 655 O O . LEU A 1 80 ? 13.387 39.566 15.633 1.00 7.46 80 LEU A O 1
ATOM 660 N N . HIS A 1 81 ? 13.293 41.552 14.583 1.00 9.33 81 HIS A N 1
ATOM 661 C CA . HIS A 1 81 ? 14.745 41.695 14.564 1.00 9.62 81 HIS A CA 1
ATOM 662 C C . HIS A 1 81 ? 15.308 41.885 15.967 1.00 9.86 81 HIS A C 1
ATOM 663 O O . HIS A 1 81 ? 16.353 41.322 16.299 1.00 12.47 81 HIS A O 1
ATOM 670 N N . GLU A 1 82 ? 14.598 42.633 16.806 1.00 10.56 82 GLU A N 1
ATOM 671 C CA . GLU A 1 82 ? 15.059 42.847 18.172 1.00 9.69 82 GLU A CA 1
ATOM 672 C C . GLU A 1 82 ? 15.047 41.545 18.965 1.00 9.40 82 GLU A C 1
ATOM 673 O O . GLU A 1 82 ? 15.937 41.302 19.783 1.00 10.64 82 GLU A O 1
ATOM 679 N N . LEU A 1 83 ? 14.056 40.700 18.703 1.00 9.24 83 LEU A N 1
ATOM 680 C CA . LEU A 1 83 ? 13.949 39.407 19.375 1.00 8.24 83 LEU A CA 1
ATOM 681 C C . LEU A 1 83 ? 15.037 38.457 18.868 1.00 8.80 83 LEU A C 1
ATOM 682 O O . LEU A 1 83 ? 15.556 37.624 19.612 1.00 9.71 83 LEU A O 1
ATOM 687 N N . TYR A 1 84 ? 15.380 38.609 17.594 1.00 9.17 84 TYR A N 1
ATOM 688 C CA . TYR A 1 84 ? 16.401 37.796 16.943 1.00 9.68 84 TYR A CA 1
ATOM 689 C C . TYR A 1 84 ? 17.813 38.127 17.448 1.00 11.39 84 TYR A C 1
ATOM 690 O O . TYR A 1 84 ? 18.502 37.265 17.995 1.00 11.55 84 TYR A O 1
ATOM 699 N N . PHE A 1 85 ? 18.231 39.378 17.284 1.00 11.51 85 PHE A N 1
ATOM 700 C CA . PHE A 1 85 ? 19.556 39.803 17.728 1.00 12.14 85 PHE A CA 1
ATOM 701 C C . PHE A 1 85 ? 19.724 39.655 19.236 1.00 11.57 85 PHE A C 1
ATOM 702 O O . PHE A 1 85 ? 20.763 39.192 19.714 1.00 12.33 85 PHE A O 1
ATOM 710 N N . GLY A 1 86 ? 18.678 40.012 19.976 1.00 10.77 86 GLY A N 1
ATOM 711 C CA . GLY A 1 86 ? 18.708 39.939 21.425 1.00 11.26 86 GLY A CA 1
ATOM 712 C C . GLY A 1 86 ? 18.932 38.574 22.042 1.00 11.51 86 GLY A C 1
ATOM 713 O O . GLY A 1 86 ? 19.320 38.475 23.207 1.00 12.59 86 GLY A O 1
ATOM 714 N N . MET A 1 87 ? 18.713 37.515 21.275 1.00 10.22 87 MET A N 1
ATOM 715 C CA . MET A 1 87 ? 18.902 36.179 21.812 1.00 12.15 87 MET A CA 1
ATOM 716 C C . MET A 1 87 ? 20.157 35.480 21.298 1.00 11.74 87 MET A C 1
ATOM 717 O O . MET A 1 87 ? 20.291 34.266 21.449 1.00 13.12 87 MET A O 1
ATOM 722 N N . LEU A 1 88 ? 21.074 36.238 20.702 1.00 13.97 88 LEU A N 1
ATOM 723 C CA . LEU A 1 88 ? 22.316 35.669 20.180 1.00 15.34 88 LEU A CA 1
ATOM 724 C C . LEU A 1 88 ? 23.542 36.135 20.969 1.00 16.80 88 LEU A C 1
ATOM 725 O O . LEU A 1 88 ? 23.723 37.333 21.203 1.00 19.85 88 LEU A O 1
ATOM 730 N N . THR A 1 89 ? 24.352 35.176 21.419 1.00 18.14 89 THR A N 1
ATOM 731 C CA . THR A 1 89 ? 25.587 35.456 22.160 1.00 19.80 89 THR A CA 1
ATOM 732 C C . THR A 1 89 ? 26.645 34.524 21.599 1.00 18.92 89 THR A C 1
ATOM 733 O O . THR A 1 89 ? 26.342 33.371 21.291 1.00 17.36 89 THR A O 1
ATOM 737 N N . PRO A 1 90 ? 27.897 35.002 21.460 1.00 19.29 90 PRO A N 1
ATOM 738 C CA . PRO A 1 90 ? 28.976 34.167 20.922 1.00 18.27 90 PRO A CA 1
ATOM 739 C C . PRO A 1 90 ? 29.136 32.826 21.638 1.00 18.92 90 PRO A C 1
ATOM 740 O O . PRO A 1 90 ? 29.398 32.774 22.836 1.00 19.65 90 PRO A O 1
ATOM 744 N N . GLY A 1 91 ? 28.909 31.745 20.901 1.00 17.87 91 GLY A N 1
ATOM 745 C CA . GLY A 1 91 ? 29.027 30.410 21.452 1.00 18.00 91 GLY A CA 1
ATOM 746 C C . GLY A 1 91 ? 27.834 29.951 22.265 1.00 19.77 91 GLY A C 1
ATOM 747 O O . GLY A 1 91 ? 27.804 28.809 22.716 1.00 21.12 91 GLY A O 1
ATOM 748 N N . GLY A 1 92 ? 26.850 30.823 22.450 1.00 20.47 92 GLY A N 1
ATOM 749 C CA . GLY A 1 92 ? 25.672 30.457 23.213 1.00 21.20 92 GLY A CA 1
ATOM 750 C C . GLY A 1 92 ? 25.863 30.696 24.696 1.00 23.68 92 GLY A C 1
ATOM 751 O O . GLY A 1 92 ? 26.969 31.022 25.144 1.00 26.33 92 GLY A O 1
ATOM 752 N N . LYS A 1 93 ? 24.790 30.532 25.465 1.00 23.39 93 LYS A N 1
ATOM 753 C CA . LYS A 1 93 ? 24.850 30.743 26.908 1.00 24.09 93 LYS A CA 1
ATOM 754 C C . LYS A 1 93 ? 23.697 30.046 27.621 1.00 24.03 93 LYS A C 1
ATOM 755 O O . LYS A 1 93 ? 22.566 30.048 27.136 1.00 22.86 93 LYS A O 1
ATOM 761 N N . GLY A 1 94 ? 23.992 29.462 28.777 1.00 24.07 94 GLY A N 1
ATOM 762 C CA . GLY A 1 94 ? 22.978 28.782 29.560 1.00 22.31 94 GLY A CA 1
ATOM 763 C C . GLY A 1 94 ? 22.436 27.535 28.899 1.00 22.36 94 GLY A C 1
ATOM 764 O O . GLY A 1 94 ? 23.065 26.972 27.997 1.00 22.45 94 GLY A O 1
ATOM 765 N N . GLU A 1 95 ? 21.261 27.113 29.354 1.00 24.18 95 GLU A N 1
ATOM 766 C CA . GLU A 1 95 ? 20.576 25.928 28.845 1.00 26.02 95 GLU A CA 1
ATOM 767 C C . GLU A 1 95 ? 19.081 26.119 29.042 1.00 23.88 95 GLU A C 1
ATOM 768 O O . GLU A 1 95 ? 18.655 26.930 29.869 1.00 22.24 95 GLU A O 1
ATOM 774 N N . PRO A 1 96 ? 18.258 25.403 28.264 1.00 23.15 96 PRO A N 1
ATOM 775 C CA . PRO A 1 96 ? 16.815 25.570 28.454 1.00 23.05 96 PRO A CA 1
ATOM 776 C C . PRO A 1 96 ? 16.424 25.093 29.858 1.00 23.88 96 PRO A C 1
ATOM 777 O O . PRO A 1 96 ? 16.922 24.072 30.337 1.00 24.24 96 PRO A O 1
ATOM 781 N N . SER A 1 97 ? 15.575 25.860 30.528 1.00 22.72 97 SER A N 1
ATOM 782 C CA . SER A 1 97 ? 15.134 25.527 31.873 1.00 22.31 97 SER A CA 1
ATOM 783 C C . SER A 1 97 ? 14.344 24.225 31.915 1.00 24.10 97 SER A C 1
ATOM 784 O O . SER A 1 97 ? 13.826 23.760 30.892 1.00 24.99 97 SER A O 1
ATOM 787 N N . GLU A 1 98 ? 14.235 23.644 33.106 1.00 24.14 98 GLU A N 1
ATOM 788 C CA . GLU A 1 98 ? 13.492 22.401 33.268 1.00 24.52 98 GLU A CA 1
ATOM 789 C C . GLU A 1 98 ? 12.034 22.627 32.907 1.00 21.33 98 GLU A C 1
ATOM 790 O O . GLU A 1 98 ? 11.420 21.791 32.246 1.00 20.22 98 GLU A O 1
ATOM 796 N N . ALA A 1 99 ? 11.500 23.774 33.307 1.00 18.19 99 ALA A N 1
ATOM 797 C CA . ALA A 1 99 ? 10.116 24.119 33.010 1.00 19.18 99 ALA A CA 1
ATOM 798 C C . ALA A 1 99 ? 9.903 24.175 31.498 1.00 18.75 99 ALA A C 1
ATOM 799 O O . ALA A 1 99 ? 8.910 23.652 30.986 1.00 19.06 99 ALA A O 1
ATOM 801 N N . LEU A 1 100 ? 10.846 24.789 30.786 1.00 18.28 100 LEU A N 1
ATOM 802 C CA . LEU A 1 100 ? 10.753 24.894 29.334 1.00 18.66 100 LEU A CA 1
ATOM 803 C C . LEU A 1 100 ? 10.828 23.512 28.689 1.00 18.55 100 LEU A C 1
ATOM 804 O O . LEU A 1 100 ? 10.017 23.181 27.820 1.00 17.50 100 LEU A O 1
ATOM 809 N N . LYS A 1 101 ? 11.771 22.694 29.145 1.00 16.92 101 LYS A N 1
ATOM 810 C CA . LYS A 1 101 ? 11.934 21.351 28.604 1.00 16.66 101 LYS A CA 1
ATOM 811 C C . LYS A 1 101 ? 10.683 20.503 28.790 1.00 15.96 101 LYS A C 1
ATOM 812 O O . LYS A 1 101 ? 10.292 19.760 27.890 1.00 17.95 101 LYS A O 1
ATOM 818 N N . LYS A 1 102 ? 10.040 20.636 29.943 1.00 15.61 102 LYS A N 1
ATOM 819 C CA . LYS A 1 102 ? 8.841 19.861 30.232 1.00 19.71 102 LYS A CA 1
ATOM 820 C C . LYS A 1 102 ? 7.671 20.244 29.332 1.00 17.99 102 LYS A C 1
ATOM 821 O O . LYS A 1 102 ? 6.943 19.374 28.845 1.00 17.77 102 LYS A O 1
ATOM 827 N N . LYS A 1 103 ? 7.494 21.544 29.115 1.00 17.22 103 LYS A N 1
ATOM 828 C CA . LYS A 1 103 ? 6.414 22.042 28.267 1.00 15.29 103 LYS A CA 1
ATOM 829 C C . LYS A 1 103 ? 6.628 21.574 26.826 1.00 15.55 103 LYS A C 1
ATOM 830 O O . LYS A 1 103 ? 5.691 21.131 26.158 1.00 13.67 103 LYS A O 1
ATOM 836 N N . ILE A 1 104 ? 7.870 21.673 26.355 1.00 15.14 104 ILE A N 1
ATOM 837 C CA . ILE A 1 104 ? 8.226 21.245 25.002 1.00 15.77 104 ILE A CA 1
ATOM 838 C C . ILE A 1 104 ? 7.942 19.755 24.864 1.00 16.95 104 ILE A C 1
ATOM 839 O O . ILE A 1 104 ? 7.458 19.287 23.829 1.00 16.72 104 ILE A O 1
ATOM 844 N N . GLU A 1 105 ? 8.233 19.017 25.927 1.00 17.55 105 GLU A N 1
ATOM 845 C CA . GLU A 1 105 ? 8.029 17.586 25.938 1.00 19.46 105 GLU A CA 1
ATOM 846 C C . GLU A 1 105 ? 6.559 17.227 25.767 1.00 18.67 105 GLU A C 1
ATOM 847 O O . GLU A 1 105 ? 6.212 16.410 24.921 1.00 19.02 105 GLU A O 1
ATOM 853 N N . GLU A 1 106 ? 5.689 17.874 26.531 1.00 20.67 106 GLU A N 1
ATOM 854 C CA . GLU A 1 106 ? 4.268 17.574 26.434 1.00 25.46 106 GLU A CA 1
ATOM 855 C C . GLU A 1 106 ? 3.556 18.168 25.220 1.00 23.54 106 GLU A C 1
ATOM 856 O O . GLU A 1 106 ? 2.623 17.562 24.698 1.00 24.48 106 GLU A O 1
ATOM 862 N N . ASP A 1 107 ? 4.008 19.326 24.747 1.00 20.79 107 ASP A N 1
ATOM 863 C CA . ASP A 1 107 ? 3.388 19.968 23.590 1.00 18.83 107 ASP A CA 1
ATOM 864 C C . ASP A 1 107 ? 3.948 19.527 22.254 1.00 18.47 107 ASP A C 1
ATOM 865 O O . ASP A 1 107 ? 3.198 19.321 21.308 1.00 18.70 107 ASP A O 1
ATOM 870 N N . ILE A 1 108 ? 5.269 19.407 22.172 1.00 18.87 108 ILE A N 1
ATOM 871 C CA . ILE A 1 108 ? 5.934 19.031 20.931 1.00 19.65 108 ILE A CA 1
ATOM 872 C C . ILE A 1 108 ? 6.369 17.563 20.868 1.00 20.58 108 ILE A C 1
ATOM 873 O O . ILE A 1 108 ? 6.392 16.970 19.791 1.00 22.31 108 ILE A O 1
ATOM 878 N N . GLY A 1 109 ? 6.763 16.998 22.003 1.00 20.58 109 GLY A N 1
ATOM 879 C CA . GLY A 1 109 ? 7.198 15.611 22.019 1.00 20.89 109 GLY A CA 1
ATOM 880 C C . GLY A 1 109 ? 8.603 15.429 22.562 1.00 22.21 109 GLY A C 1
ATOM 881 O O . GLY A 1 109 ? 9.025 14.312 22.860 1.00 24.63 109 GLY A O 1
ATOM 882 N N . GLY A 1 110 ? 9.347 16.523 22.679 1.00 22.04 110 GLY A N 1
ATOM 883 C CA . GLY A 1 110 ? 10.695 16.434 23.201 1.00 20.36 110 GLY A CA 1
ATOM 884 C C . GLY A 1 110 ? 11.613 17.431 22.537 1.00 20.46 110 GLY A C 1
ATOM 885 O O . GLY A 1 110 ? 11.262 17.995 21.498 1.00 19.96 110 GLY A O 1
ATOM 886 N N . LEU A 1 111 ? 12.784 17.653 23.130 1.00 20.12 111 LEU A N 1
ATOM 887 C CA . LEU A 1 111 ? 13.759 18.594 22.581 1.00 19.96 111 LEU A CA 1
ATOM 888 C C . LEU A 1 111 ? 14.158 18.188 21.179 1.00 17.20 111 LEU A C 1
ATOM 889 O O . LEU A 1 111 ? 14.288 19.035 20.295 1.00 17.05 111 LEU A O 1
ATOM 894 N N . ASP A 1 112 ? 14.329 16.887 20.974 1.00 14.91 112 ASP A N 1
ATOM 895 C CA . ASP A 1 112 ? 14.704 16.370 19.668 1.00 14.34 112 ASP A CA 1
ATOM 896 C C . ASP A 1 112 ? 13.650 16.674 18.610 1.00 14.60 112 ASP A C 1
ATOM 897 O O . ASP A 1 112 ? 13.972 17.150 17.522 1.00 14.77 112 ASP A O 1
ATOM 902 N N . ALA A 1 113 ? 12.388 16.453 18.958 1.00 14.58 113 ALA A N 1
ATOM 903 C CA . ALA A 1 113 ? 11.282 16.701 18.050 1.00 14.14 113 ALA A CA 1
ATOM 904 C C . ALA A 1 113 ? 11.163 18.197 17.773 1.00 15.37 113 ALA A C 1
ATOM 905 O O . ALA A 1 113 ? 10.947 18.600 16.630 1.00 15.81 113 ALA A O 1
ATOM 907 N N . CYS A 1 114 ? 11.343 19.013 18.810 1.00 14.52 114 CYS A N 1
ATOM 908 C CA . CYS A 1 114 ? 11.246 20.466 18.687 1.00 16.31 114 CYS A CA 1
ATOM 909 C C . CYS A 1 114 ? 12.327 21.058 17.781 1.00 16.27 114 CYS A C 1
ATOM 910 O O . CYS A 1 114 ? 12.038 21.896 16.926 1.00 15.68 114 CYS A O 1
ATOM 913 N N . THR A 1 115 ? 13.566 20.614 17.949 1.00 15.64 115 THR A N 1
ATOM 914 C CA . THR A 1 115 ? 14.660 21.111 17.122 1.00 17.58 115 THR A CA 1
ATOM 915 C C . THR A 1 115 ? 14.409 20.763 15.661 1.00 16.59 115 THR A C 1
ATOM 916 O O . THR A 1 115 ? 14.600 21.594 14.770 1.00 16.38 115 THR A O 1
ATOM 920 N N . ASN A 1 116 ? 13.937 19.545 15.430 1.00 15.83 116 ASN A N 1
ATOM 921 C CA . ASN A 1 116 ? 13.646 19.073 14.085 1.00 17.82 116 ASN A CA 1
ATOM 922 C C . ASN A 1 116 ? 12.509 19.894 13.490 1.00 15.57 116 ASN A C 1
ATOM 923 O O . ASN A 1 116 ? 12.536 20.253 12.309 1.00 14.36 116 ASN A O 1
ATOM 928 N N . GLU A 1 117 ? 11.530 20.213 14.327 1.00 14.11 117 GLU A N 1
ATOM 929 C CA . GLU A 1 117 ? 10.379 20.992 13.903 1.00 14.17 117 GLU A CA 1
ATOM 930 C C . GLU A 1 117 ? 10.797 22.410 13.530 1.00 14.35 117 GLU A C 1
ATOM 931 O O . GLU A 1 117 ? 10.352 22.947 12.511 1.00 11.56 117 GLU A O 1
ATOM 937 N N . LEU A 1 118 ? 11.663 23.012 14.343 1.00 13.78 118 LEU A N 1
ATOM 938 C CA . LEU A 1 118 ? 12.134 24.366 14.078 1.00 14.44 118 LEU A CA 1
ATOM 939 C C . LEU A 1 118 ? 12.964 24.447 12.809 1.00 13.50 118 LEU A C 1
ATOM 940 O O . LEU A 1 118 ? 12.789 25.369 12.012 1.00 12.86 118 LEU A O 1
ATOM 945 N N . LYS A 1 119 ? 13.863 23.484 12.619 1.00 12.57 119 LYS A N 1
ATOM 946 C CA . LYS A 1 119 ? 14.708 23.464 11.429 1.00 13.69 119 LYS A CA 1
ATOM 947 C C . LYS A 1 119 ? 13.840 23.296 10.187 1.00 11.95 119 LYS A C 1
ATOM 948 O O . LYS A 1 119 ? 14.070 23.947 9.168 1.00 12.07 119 LYS A O 1
ATOM 954 N N . ALA A 1 120 ? 12.816 22.456 10.295 1.00 11.11 120 ALA A N 1
ATOM 955 C CA . ALA A 1 120 ? 11.901 22.208 9.185 1.00 10.83 120 ALA A CA 1
ATOM 956 C C . ALA A 1 120 ? 11.153 23.485 8.794 1.00 9.63 120 ALA A C 1
ATOM 957 O O . ALA A 1 120 ? 11.084 23.834 7.610 1.00 8.91 120 ALA A O 1
ATOM 959 N N . ALA A 1 121 ? 10.617 24.187 9.792 1.00 10.02 121 ALA A N 1
ATOM 960 C CA . ALA A 1 121 ? 9.888 25.431 9.557 1.00 9.26 121 ALA A CA 1
ATOM 961 C C . ALA A 1 121 ? 10.818 26.479 8.955 1.00 9.72 121 ALA A C 1
ATOM 962 O O . ALA A 1 121 ? 10.424 27.224 8.059 1.00 7.68 121 ALA A O 1
ATOM 964 N N . ALA A 1 122 ? 12.063 26.512 9.428 1.00 9.85 122 ALA A N 1
ATOM 965 C CA . ALA A 1 122 ? 13.050 27.462 8.923 1.00 8.98 122 ALA A CA 1
ATOM 966 C C . ALA A 1 122 ? 13.382 27.184 7.457 1.00 9.78 122 ALA A C 1
ATOM 967 O O . ALA A 1 122 ? 13.687 28.100 6.693 1.00 10.28 122 ALA A O 1
ATOM 969 N N . MET A 1 123 ? 13.333 25.914 7.072 1.00 9.57 123 MET A N 1
ATOM 970 C CA . MET A 1 123 ? 13.609 25.526 5.693 1.00 10.74 123 MET A CA 1
ATOM 971 C C . MET A 1 123 ? 12.381 25.699 4.795 1.00 10.33 123 MET A C 1
ATOM 972 O O . MET A 1 123 ? 12.512 25.926 3.595 1.00 11.46 123 MET A O 1
ATOM 977 N N . ALA A 1 124 ? 11.194 25.585 5.386 1.00 9.02 124 ALA A N 1
ATOM 978 C CA . ALA A 1 124 ? 9.939 25.690 4.644 1.00 7.21 124 ALA A CA 1
ATOM 979 C C . ALA A 1 124 ? 9.400 27.102 4.455 1.00 7.82 124 ALA A C 1
ATOM 980 O O . ALA A 1 124 ? 8.584 27.330 3.558 1.00 9.17 124 ALA A O 1
ATOM 982 N N . PHE A 1 125 ? 9.838 28.043 5.289 1.00 7.56 125 PHE A N 1
ATOM 983 C CA . PHE A 1 125 ? 9.348 29.412 5.190 1.00 7.04 125 PHE A CA 1
ATOM 984 C C . PHE A 1 125 ? 10.282 30.475 4.651 1.00 7.45 125 PHE A C 1
ATOM 985 O O . PHE A 1 125 ? 11.488 30.458 4.881 1.00 8.88 125 PHE A O 1
ATOM 993 N N . ARG A 1 126 ? 9.687 31.406 3.917 1.00 6.63 126 ARG A N 1
ATOM 994 C CA . ARG A 1 126 ? 10.409 32.469 3.241 1.00 7.21 126 ARG A CA 1
ATOM 995 C C . ARG A 1 126 ? 10.765 33.702 4.059 1.00 7.23 126 ARG A C 1
ATOM 996 O O . ARG A 1 126 ? 11.505 34.561 3.574 1.00 9.78 126 ARG A O 1
ATOM 1004 N N . GLY A 1 127 ? 10.257 33.784 5.285 1.00 7.57 127 GLY A N 1
ATOM 1005 C CA . GLY A 1 127 ? 10.537 34.938 6.119 1.00 7.68 127 GLY A CA 1
ATOM 1006 C C . GLY A 1 127 ? 11.098 34.675 7.504 1.00 8.10 127 GLY A C 1
ATOM 1007 O O . GLY A 1 127 ? 12.172 35.183 7.846 1.00 8.11 127 GLY A O 1
ATOM 1008 N N . TRP A 1 128 ? 10.358 33.926 8.319 1.00 9.22 128 TRP A N 1
ATOM 1009 C CA . TRP A 1 128 ? 10.769 33.621 9.693 1.00 9.07 128 TRP A CA 1
ATOM 1010 C C . TRP A 1 128 ? 10.213 32.279 10.157 1.00 8.29 128 TRP A C 1
ATOM 1011 O O . TRP A 1 128 ? 9.252 31.764 9.588 1.00 9.34 128 TRP A O 1
ATOM 1022 N N . ALA A 1 129 ? 10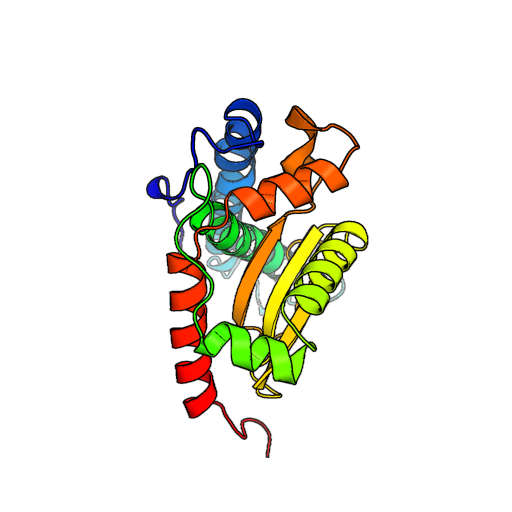.810 31.739 11.210 1.00 6.42 129 ALA A N 1
ATOM 1023 C CA . ALA A 1 129 ? 10.359 30.500 11.833 1.00 9.13 129 ALA A CA 1
ATOM 1024 C C . ALA A 1 129 ? 10.324 30.874 13.312 1.00 11.28 129 ALA A C 1
ATOM 1025 O O . ALA A 1 129 ? 11.331 31.326 13.869 1.00 13.86 129 ALA A O 1
ATOM 1027 N N . ILE A 1 130 ? 9.155 30.749 13.932 1.00 10.90 130 ILE A N 1
ATOM 1028 C CA . ILE A 1 130 ? 8.992 31.121 15.331 1.00 10.25 130 ILE A CA 1
ATOM 1029 C C . ILE A 1 130 ? 8.448 30.024 16.240 1.00 11.12 130 ILE A C 1
ATOM 1030 O O . ILE A 1 130 ? 7.552 29.274 15.850 1.00 9.93 130 ILE A O 1
ATOM 1035 N N . LEU A 1 131 ? 9.049 29.886 17.420 1.00 9.24 131 LEU A N 1
ATOM 1036 C CA . LEU A 1 131 ? 8.562 28.950 18.429 1.00 10.40 131 LEU A CA 1
ATOM 1037 C C . LEU A 1 131 ? 7.976 29.890 19.468 1.00 9.24 131 LEU A C 1
ATOM 1038 O O . LEU A 1 131 ? 8.687 30.757 19.987 1.00 10.95 131 LEU A O 1
ATOM 1043 N N . GLY A 1 132 ? 6.688 29.758 19.752 1.00 9.59 132 GLY A N 1
ATOM 1044 C CA . GLY A 1 132 ? 6.084 30.635 20.733 1.00 8.59 132 GLY A CA 1
ATOM 1045 C C . GLY A 1 132 ? 4.920 30.005 21.461 1.00 10.69 132 GLY A C 1
ATOM 1046 O O . GLY A 1 132 ? 4.562 28.855 21.204 1.00 11.67 132 GLY A O 1
ATOM 1047 N N . LEU A 1 133 ? 4.356 30.748 22.405 1.00 9.95 133 LEU A N 1
ATOM 1048 C CA . LEU A 1 133 ? 3.214 30.275 23.170 1.00 11.07 133 LEU A CA 1
ATOM 1049 C C . LEU A 1 133 ? 1.927 30.867 22.599 1.00 10.21 133 LEU A C 1
ATOM 1050 O O . LEU A 1 133 ? 1.774 32.089 22.502 1.00 8.67 133 LEU A O 1
ATOM 1055 N N . ASP A 1 134 ? 1.024 29.988 22.191 1.00 10.28 134 ASP A N 1
ATOM 1056 C CA . ASP A 1 134 ? -0.265 30.388 21.646 1.00 9.86 134 ASP A CA 1
ATOM 1057 C C . ASP A 1 134 ? -1.165 30.664 22.856 1.00 11.30 134 ASP A C 1
ATOM 1058 O O . ASP A 1 134 ? -1.562 29.735 23.564 1.00 12.26 134 ASP A O 1
ATOM 1063 N N . ILE A 1 135 ? -1.507 31.930 23.084 1.00 9.94 135 ILE A N 1
ATOM 1064 C CA . ILE A 1 135 ? -2.332 32.287 24.238 1.00 11.98 135 ILE A CA 1
ATOM 1065 C C . ILE A 1 135 ? -3.746 31.725 24.218 1.00 14.03 135 ILE A C 1
ATOM 1066 O O . I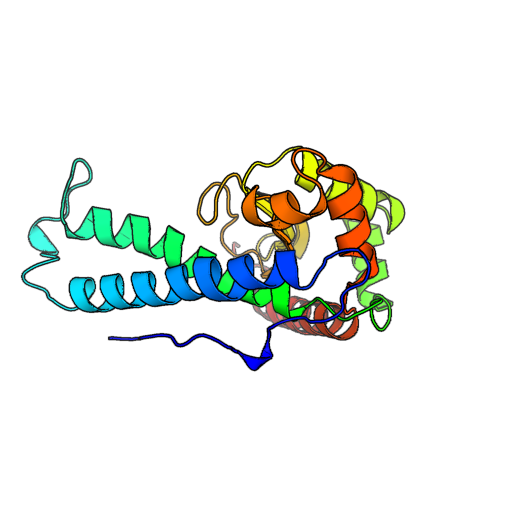LE A 1 135 ? -4.403 31.668 25.255 1.00 16.05 135 ILE A O 1
ATOM 1071 N N . PHE A 1 136 ? -4.214 31.298 23.050 1.00 13.20 136 PHE A N 1
ATOM 1072 C CA . PHE A 1 136 ? -5.563 30.759 22.938 1.00 13.18 136 PHE A CA 1
ATOM 1073 C C . PHE A 1 136 ? -5.679 29.296 23.348 1.00 15.02 136 PHE A C 1
ATOM 1074 O O . PHE A 1 136 ? -6.747 28.866 23.786 1.00 16.65 136 PHE A O 1
ATOM 1082 N N . SER A 1 137 ? -4.578 28.551 23.275 1.00 14.61 137 SER A N 1
ATOM 1083 C CA . SER A 1 137 ? -4.591 27.138 23.649 1.00 14.22 137 SER A CA 1
ATOM 1084 C C . SER A 1 137 ? -3.622 26.830 24.791 1.00 15.09 137 SER A C 1
ATOM 1085 O O . SER A 1 137 ? -3.702 25.768 25.410 1.00 15.78 137 SER A O 1
ATOM 1088 N N . GLY A 1 138 ? -2.708 27.757 25.057 1.00 14.04 138 GLY A N 1
ATOM 1089 C CA . GLY A 1 138 ? -1.724 27.564 26.106 1.00 15.19 138 GLY A CA 1
ATOM 1090 C C . GLY A 1 138 ? -0.663 26.556 25.707 1.00 16.07 138 GLY A C 1
ATOM 1091 O O . GLY A 1 138 ? 0.051 26.033 26.558 1.00 18.49 138 GLY A O 1
ATOM 1092 N N . ARG A 1 139 ? -0.536 26.309 24.407 1.00 15.75 139 ARG A N 1
ATOM 1093 C CA . ARG A 1 139 ? 0.437 25.352 23.896 1.00 16.57 139 ARG A CA 1
ATOM 1094 C C . ARG A 1 139 ? 1.545 26.016 23.089 1.00 15.84 139 ARG A C 1
ATOM 1095 O O . ARG A 1 139 ? 1.342 27.070 22.479 1.00 13.59 139 ARG A O 1
ATOM 1103 N N . LEU A 1 140 ? 2.729 25.413 23.118 1.00 12.07 140 LEU A N 1
ATOM 1104 C CA . LEU A 1 140 ? 3.851 25.922 22.345 1.00 11.98 140 LEU A CA 1
ATOM 1105 C C . LEU A 1 140 ? 3.567 25.480 20.919 1.00 12.24 140 LEU A C 1
ATOM 1106 O O . LEU A 1 140 ? 3.112 24.351 20.690 1.00 13.85 140 LEU A O 1
ATOM 1111 N N . VAL A 1 141 ? 3.783 26.381 19.968 1.00 12.67 141 VAL A N 1
ATOM 1112 C CA . VAL A 1 141 ? 3.551 26.090 18.559 1.00 12.49 141 VAL A CA 1
ATOM 1113 C C . VAL A 1 141 ? 4.652 26.690 17.691 1.00 11.74 141 VAL A C 1
ATOM 1114 O O . VAL A 1 141 ? 5.319 27.651 18.083 1.00 11.54 141 VAL A O 1
ATOM 1118 N N . VAL A 1 142 ? 4.872 26.084 16.534 1.00 10.23 142 VAL A N 1
ATOM 1119 C CA . VAL A 1 142 ? 5.865 26.576 15.600 1.00 9.15 142 VAL A CA 1
ATOM 1120 C C . VAL A 1 142 ? 5.063 27.335 14.551 1.00 9.53 142 VAL A C 1
ATOM 1121 O O . VAL A 1 142 ? 4.148 26.784 13.942 1.00 9.85 142 VAL A O 1
ATOM 1125 N N . ASN A 1 143 ? 5.377 28.612 14.383 1.00 7.51 143 ASN A N 1
ATOM 1126 C CA . ASN A 1 143 ? 4.689 29.484 13.438 1.00 8.13 143 ASN A CA 1
ATOM 1127 C C . ASN A 1 143 ? 5.673 29.959 12.363 1.00 8.28 143 ASN A C 1
ATOM 1128 O O . ASN A 1 143 ? 6.667 30.619 12.667 1.00 10.04 143 ASN A O 1
ATOM 1133 N N . GLY A 1 144 ? 5.430 29.575 11.118 1.00 7.19 144 GLY A N 1
ATOM 1134 C CA . GLY A 1 144 ? 6.298 30.004 10.036 1.00 7.34 144 GLY A CA 1
ATOM 1135 C C . GLY A 1 144 ? 5.686 31.207 9.340 1.00 8.59 144 GLY A C 1
ATOM 1136 O O . GLY A 1 144 ? 4.467 31.264 9.154 1.00 9.06 144 GLY A O 1
ATOM 1137 N N . LEU A 1 145 ? 6.516 32.169 8.955 1.00 6.97 145 LEU A N 1
ATOM 1138 C CA . LEU A 1 145 ? 6.040 33.370 8.279 1.00 7.59 145 LEU A CA 1
ATOM 1139 C C . LEU A 1 145 ? 6.735 33.505 6.929 1.00 8.47 145 LEU A C 1
ATOM 1140 O O . LEU A 1 145 ? 7.915 33.161 6.794 1.00 7.54 145 LEU A O 1
ATOM 1145 N N . ASP A 1 146 ? 6.014 34.002 5.927 1.00 7.53 146 ASP A N 1
ATOM 1146 C CA . ASP A 1 146 ? 6.613 34.205 4.612 1.00 8.51 146 ASP A CA 1
ATOM 1147 C C . ASP A 1 146 ? 7.183 35.613 4.454 1.00 8.51 146 ASP A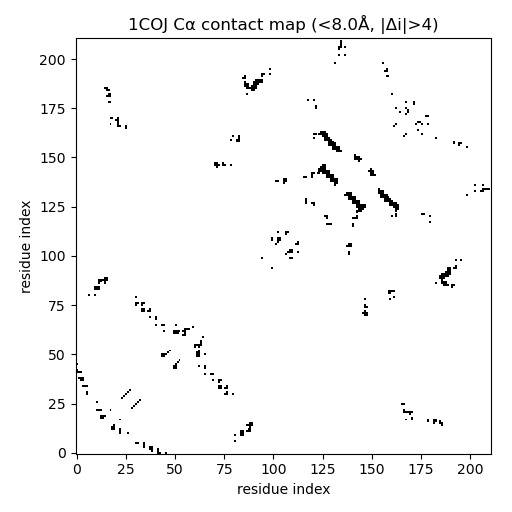 C 1
ATOM 1148 O O . ASP A 1 146 ? 7.871 35.910 3.475 1.00 9.09 146 ASP A O 1
ATOM 1153 N N . ALA A 1 147 ? 6.897 36.466 5.434 1.00 8.16 147 ALA A N 1
ATOM 1154 C CA . ALA A 1 147 ? 7.367 37.852 5.465 1.00 7.68 147 ALA A CA 1
ATOM 1155 C C . ALA A 1 147 ? 7.137 38.354 6.889 1.00 7.19 147 ALA A C 1
ATOM 1156 O O . ALA A 1 147 ? 6.543 37.652 7.700 1.00 7.79 147 ALA A O 1
ATOM 1158 N N . HIS A 1 148 ? 7.588 39.566 7.200 1.00 6.69 148 HIS A N 1
ATOM 1159 C CA . HIS A 1 148 ? 7.413 40.111 8.548 1.00 7.41 148 HIS A CA 1
ATOM 1160 C C . HIS A 1 148 ? 5.950 40.130 8.986 1.00 7.70 148 HIS A C 1
ATOM 1161 O O . HIS A 1 148 ? 5.650 39.914 10.159 1.00 7.33 148 HIS A O 1
ATOM 1168 N N . ASN A 1 149 ? 5.051 40.361 8.031 1.00 8.62 149 ASN A N 1
ATOM 1169 C CA . ASN A 1 149 ? 3.618 40.468 8.309 1.00 8.66 149 ASN A CA 1
ATOM 1170 C C . ASN A 1 149 ? 2.714 39.494 7.547 1.00 9.60 149 ASN A C 1
ATOM 1171 O O . ASN A 1 149 ? 1.547 39.799 7.276 1.00 8.55 149 ASN A O 1
ATOM 1176 N N . VAL A 1 150 ? 3.234 38.320 7.209 1.00 7.96 150 VAL A N 1
ATOM 1177 C CA . VAL A 1 150 ? 2.436 37.339 6.480 1.00 8.67 150 VAL A CA 1
ATOM 1178 C C . VAL A 1 150 ? 2.489 35.974 7.159 1.00 8.18 150 VAL A C 1
ATOM 1179 O O . VAL A 1 150 ? 3.551 35.351 7.225 1.00 6.84 150 VAL A O 1
ATOM 1183 N N . TYR A 1 151 ? 1.324 35.530 7.638 1.00 6.88 151 TYR A N 1
ATOM 1184 C CA . TYR A 1 151 ? 1.099 34.247 8.330 1.00 8.29 151 TYR A CA 1
ATOM 1185 C C . TYR A 1 151 ? 1.319 34.273 9.845 1.00 7.76 151 TYR A C 1
ATOM 1186 O O . TYR A 1 151 ? 1.283 33.229 10.507 1.00 7.72 151 TYR A O 1
ATOM 1195 N N . ASN A 1 152 ? 1.517 35.469 10.395 1.00 7.69 152 ASN A N 1
ATOM 1196 C CA . ASN A 1 152 ? 1.728 35.629 11.830 1.00 8.58 152 ASN A CA 1
ATOM 1197 C C . ASN A 1 152 ? 0.454 35.226 12.549 1.00 10.74 152 ASN A C 1
ATOM 1198 O O . ASN A 1 152 ? -0.641 35.602 12.126 1.00 12.42 152 ASN A O 1
ATOM 1203 N N . LEU A 1 153 ? 0.590 34.482 13.641 1.00 10.56 153 LEU A N 1
ATOM 1204 C CA . LEU A 1 153 ? -0.572 34.112 14.430 1.00 9.51 153 LEU A CA 1
ATOM 1205 C C . LEU A 1 153 ? -0.827 35.229 15.444 1.00 10.85 153 LEU A C 1
ATOM 1206 O O . LEU A 1 153 ? 0.097 35.695 16.121 1.00 9.51 153 LEU A O 1
ATOM 1211 N N . THR A 1 154 ? -2.066 35.699 15.501 1.00 9.48 154 THR A N 1
ATOM 1212 C CA . THR A 1 154 ? -2.452 36.734 16.448 1.00 10.24 154 THR A CA 1
ATOM 1213 C C . THR A 1 154 ? -2.260 36.173 17.864 1.00 11.10 154 THR A C 1
ATOM 1214 O O . THR A 1 154 ? -2.468 34.977 18.094 1.00 12.01 154 THR A O 1
ATOM 1218 N N . GLY A 1 155 ? -1.798 37.017 18.783 1.00 11.23 155 GLY A N 1
ATOM 1219 C CA . GLY A 1 155 ? -1.616 36.608 20.167 1.00 11.96 155 GLY A CA 1
ATOM 1220 C C . GLY A 1 155 ? -0.385 35.811 20.559 1.00 12.48 155 GLY A C 1
ATOM 1221 O O . GLY A 1 155 ? -0.072 35.713 21.744 1.00 15.76 155 GLY A O 1
ATOM 1222 N N . LEU A 1 156 ? 0.330 35.267 19.583 1.00 11.43 156 LEU A N 1
ATOM 1223 C CA . LEU A 1 156 ? 1.515 34.457 19.856 1.00 11.52 156 LEU A CA 1
ATOM 1224 C C . LEU A 1 156 ? 2.624 35.208 20.600 1.00 10.55 156 LEU A C 1
ATOM 1225 O O . LEU A 1 156 ? 3.008 36.308 20.206 1.00 11.29 156 LEU A O 1
ATOM 1230 N N . ILE A 1 157 ? 3.115 34.619 21.690 1.00 8.96 157 ILE A N 1
ATOM 1231 C CA . ILE A 1 157 ? 4.211 35.208 22.460 1.00 9.49 157 ILE A CA 1
ATOM 1232 C C . ILE A 1 157 ? 5.463 34.467 21.981 1.00 9.23 157 ILE A C 1
ATOM 1233 O O . ILE A 1 157 ? 5.637 33.282 22.261 1.00 9.96 157 ILE A O 1
ATOM 1238 N N . PRO A 1 158 ? 6.341 35.155 21.231 1.00 11.42 158 PRO A N 1
ATOM 1239 C CA . PRO A 1 158 ? 7.582 34.590 20.678 1.00 11.63 158 PRO A CA 1
ATOM 1240 C C . PRO A 1 158 ? 8.654 34.236 21.695 1.00 12.02 158 PRO A C 1
ATOM 1241 O O . PRO A 1 158 ? 8.992 35.049 22.554 1.00 14.09 158 PRO A O 1
ATOM 1245 N N . LEU A 1 159 ? 9.221 33.042 21.561 1.00 11.59 159 LEU A N 1
ATOM 1246 C CA . LEU A 1 159 ? 10.281 32.596 22.454 1.00 10.33 159 LEU A CA 1
ATOM 1247 C C . LEU A 1 159 ? 11.560 32.508 21.639 1.00 11.22 159 LEU A C 1
ATOM 1248 O O . LEU A 1 159 ? 12.582 33.074 22.020 1.00 12.52 159 LEU A O 1
ATOM 1253 N N . ILE A 1 160 ? 11.505 31.786 20.522 1.00 10.18 160 ILE A N 1
ATOM 1254 C CA . ILE A 1 160 ? 12.662 31.642 19.636 1.00 10.46 160 ILE A CA 1
ATOM 1255 C C . ILE A 1 160 ? 12.256 32.149 18.254 1.00 11.79 160 ILE A C 1
ATOM 1256 O O . ILE A 1 160 ? 11.231 31.725 17.708 1.00 12.24 160 ILE A O 1
ATOM 1261 N N . VAL A 1 161 ? 13.057 33.055 17.697 1.00 10.25 161 VAL A N 1
ATOM 1262 C CA . VAL A 1 161 ? 12.776 33.645 16.391 1.00 10.56 161 VAL A CA 1
ATOM 1263 C C . VAL A 1 161 ? 13.963 33.484 15.438 1.00 11.46 161 VAL A C 1
ATOM 1264 O O . VAL A 1 161 ? 15.068 33.945 15.729 1.00 12.90 161 VAL A O 1
ATOM 1268 N N . ILE A 1 162 ? 13.734 32.824 14.308 1.00 9.86 162 ILE A N 1
ATOM 1269 C CA . ILE A 1 162 ? 14.784 32.611 13.318 1.00 10.03 162 ILE A CA 1
ATOM 1270 C C . ILE A 1 162 ? 14.455 33.366 12.036 1.00 9.45 162 ILE A C 1
ATOM 1271 O O . ILE A 1 162 ? 13.394 33.169 11.439 1.00 10.38 162 ILE A O 1
ATOM 1276 N N . ASP A 1 163 ? 15.364 34.245 11.632 1.00 9.06 163 ASP A N 1
ATOM 1277 C CA . ASP A 1 163 ? 15.209 35.029 10.416 1.00 9.86 163 ASP A CA 1
ATOM 1278 C C . ASP A 1 163 ? 15.629 34.164 9.227 1.00 12.07 163 ASP A C 1
ATOM 1279 O O . ASP A 1 163 ? 16.758 33.672 9.195 1.00 13.05 163 ASP A O 1
ATOM 1284 N N . THR A 1 164 ? 14.734 33.967 8.261 1.00 9.99 164 THR A N 1
ATOM 1285 C CA . THR A 1 164 ? 15.078 33.172 7.089 1.00 10.35 164 THR A CA 1
ATOM 1286 C C . THR A 1 164 ? 15.157 34.021 5.824 1.00 10.48 164 THR A C 1
ATOM 1287 O O . THR A 1 164 ? 15.255 33.494 4.720 1.00 12.53 164 THR A O 1
ATOM 1291 N N . TYR A 1 165 ? 15.081 35.342 5.979 1.00 11.13 165 TYR A N 1
ATOM 1292 C CA . TYR A 1 165 ? 15.209 36.242 4.834 1.00 9.89 165 TYR A CA 1
ATOM 1293 C C . TYR A 1 165 ? 16.615 36.012 4.310 1.00 11.04 165 TYR A C 1
ATOM 1294 O O . TYR A 1 165 ? 17.541 35.788 5.091 1.00 10.95 165 TYR A O 1
ATOM 1303 N N . GLU A 1 166 ? 16.791 36.127 3.002 1.00 12.34 166 GLU A N 1
ATOM 1304 C CA . GLU A 1 166 ? 18.094 35.902 2.390 1.00 13.34 166 GLU A CA 1
ATOM 1305 C C . GLU A 1 166 ? 19.215 36.791 2.918 1.00 13.16 166 GLU A C 1
ATOM 1306 O O . GLU A 1 166 ? 20.359 36.353 3.007 1.00 13.48 166 GLU A O 1
ATOM 1312 N N . HIS A 1 167 ? 18.893 38.020 3.308 1.00 12.90 167 HIS A N 1
ATOM 1313 C CA . HIS A 1 167 ? 19.914 38.926 3.827 1.00 12.97 167 HIS A CA 1
ATOM 1314 C C . HIS A 1 167 ? 20.502 38.458 5.159 1.00 13.45 167 HIS A C 1
ATOM 1315 O O . HIS A 1 167 ? 21.589 38.883 5.550 1.00 14.00 167 HIS A O 1
ATOM 1322 N N . ALA A 1 168 ? 19.799 37.556 5.835 1.00 10.81 168 ALA A N 1
ATOM 1323 C CA . ALA A 1 168 ? 20.246 37.050 7.126 1.00 11.01 168 ALA A CA 1
ATOM 1324 C C . ALA A 1 168 ? 21.437 36.088 7.053 1.00 11.76 168 ALA A C 1
ATOM 1325 O O . ALA A 1 168 ? 22.224 36.003 8.006 1.00 12.44 168 ALA A O 1
ATOM 1327 N N . TYR A 1 169 ? 21.600 35.410 5.917 1.00 11.58 169 TYR A N 1
ATOM 1328 C CA . TYR A 1 169 ? 22.677 34.429 5.753 1.00 11.71 169 TYR A CA 1
ATOM 1329 C C . 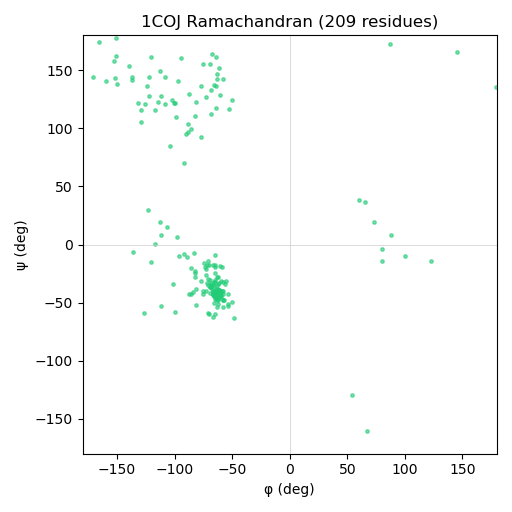TYR A 1 169 ? 23.459 34.455 4.436 1.00 11.74 169 TYR A C 1
ATOM 1330 O O . TYR A 1 169 ? 24.467 33.752 4.300 1.00 12.30 169 TYR A O 1
ATOM 1339 N N . TYR A 1 170 ? 23.029 35.272 3.480 1.00 10.27 170 TYR A N 1
ATOM 1340 C CA . TYR A 1 170 ? 23.696 35.311 2.185 1.00 11.82 170 TYR A CA 1
ATOM 1341 C C . TYR A 1 170 ? 25.171 35.687 2.157 1.00 13.68 170 TYR A C 1
ATOM 1342 O O . TYR A 1 170 ? 25.912 35.200 1.304 1.00 14.25 170 TYR A O 1
ATOM 1351 N N . VAL A 1 171 ? 25.607 36.535 3.080 1.00 14.31 171 VAL A N 1
ATOM 1352 C CA . VAL A 1 171 ? 27.010 36.939 3.118 1.00 14.15 171 VAL A CA 1
ATOM 1353 C C . VAL A 1 171 ? 27.907 35.746 3.469 1.00 13.69 171 VAL A C 1
ATOM 1354 O O . VAL A 1 171 ? 28.926 35.519 2.819 1.00 15.89 171 VAL A O 1
ATOM 1358 N N . ASP A 1 172 ? 27.493 34.960 4.458 1.00 12.71 172 ASP A N 1
ATOM 1359 C CA . ASP A 1 172 ? 28.268 33.810 4.908 1.00 12.83 172 ASP A CA 1
ATOM 1360 C C . ASP A 1 172 ? 28.044 32.510 4.160 1.00 16.06 172 ASP A C 1
ATOM 1361 O O . ASP A 1 172 ? 28.997 31.797 3.856 1.00 18.06 172 ASP A O 1
ATOM 1366 N N . TYR A 1 173 ? 26.789 32.198 3.867 1.00 15.06 173 TYR A N 1
ATOM 1367 C CA . TYR A 1 173 ? 26.458 30.929 3.231 1.00 14.99 173 TYR A CA 1
ATOM 1368 C C . TYR A 1 173 ? 25.834 30.967 1.855 1.00 15.33 173 TYR A C 1
ATOM 1369 O O . TYR A 1 173 ? 25.550 29.913 1.279 1.00 16.05 173 TYR A O 1
ATOM 1378 N N . LYS A 1 174 ? 25.631 32.163 1.317 1.00 15.39 174 LYS A N 1
ATOM 1379 C CA . LYS A 1 174 ? 25.001 32.313 0.013 1.00 14.81 174 LYS A CA 1
ATOM 1380 C C . LYS A 1 174 ? 23.659 31.568 0.049 1.00 12.92 174 LYS A C 1
ATOM 1381 O O . LYS A 1 174 ? 22.895 31.743 0.990 1.00 13.29 174 LYS A O 1
ATOM 1387 N N . ASN A 1 175 ? 23.394 30.706 -0.925 1.00 13.19 175 ASN A N 1
ATOM 1388 C CA . ASN A 1 175 ? 22.128 29.968 -0.968 1.00 14.93 175 ASN A CA 1
ATOM 1389 C C . ASN A 1 175 ? 21.958 28.877 0.095 1.00 16.27 175 ASN A C 1
ATOM 1390 O O . ASN A 1 175 ? 20.850 28.362 0.270 1.00 17.30 175 ASN A O 1
ATOM 1395 N N . LYS A 1 176 ? 23.042 28.497 0.767 1.00 15.60 176 LYS A N 1
ATOM 1396 C CA . LYS A 1 176 ? 23.002 27.426 1.765 1.00 17.25 176 LYS A CA 1
ATOM 1397 C C . LYS A 1 176 ? 22.405 27.795 3.122 1.00 16.51 176 LYS A C 1
ATOM 1398 O O . LYS A 1 176 ? 23.123 28.190 4.044 1.00 17.19 176 LYS A O 1
ATOM 1404 N N . ARG A 1 177 ? 21.106 27.557 3.271 1.00 15.51 177 ARG A N 1
ATOM 1405 C CA . ARG A 1 177 ? 20.401 27.863 4.513 1.00 13.87 177 ARG A CA 1
ATOM 1406 C C . ARG A 1 177 ? 20.657 26.899 5.686 1.00 14.05 177 ARG A C 1
ATOM 1407 O O . ARG A 1 177 ? 20.794 27.341 6.827 1.00 13.80 177 ARG A O 1
ATOM 1415 N N . PRO A 1 178 ? 20.737 25.578 5.426 1.00 14.19 178 PRO A N 1
ATOM 1416 C CA . PRO A 1 178 ? 20.976 24.618 6.520 1.00 14.42 178 PRO A CA 1
ATOM 1417 C C . PRO A 1 178 ? 22.151 24.923 7.460 1.00 13.59 178 PRO A C 1
ATOM 1418 O O . PRO A 1 178 ? 21.993 24.881 8.685 1.00 11.46 178 PRO A O 1
ATOM 1422 N N . PRO A 1 179 ? 23.346 25.211 6.914 1.00 12.86 179 PRO A N 1
ATOM 1423 C CA . PRO A 1 179 ? 24.464 25.503 7.812 1.00 12.65 179 PRO A CA 1
ATOM 1424 C C . PRO A 1 179 ? 24.222 26.760 8.648 1.00 11.85 179 PRO A C 1
ATOM 1425 O O . PRO A 1 179 ? 24.733 26.871 9.761 1.00 12.48 179 PRO A O 1
ATOM 1429 N N . TYR A 1 180 ? 23.432 27.689 8.121 1.00 11.30 180 TYR A N 1
ATOM 1430 C CA . TYR A 1 180 ? 23.113 28.917 8.841 1.00 11.06 180 TYR A CA 1
ATOM 1431 C C . TYR A 1 180 ? 22.213 28.592 10.032 1.00 11.03 180 TYR A C 1
ATOM 1432 O O . TYR A 1 180 ? 22.405 29.122 11.130 1.00 11.26 180 TYR A O 1
ATOM 1441 N N . ILE A 1 181 ? 21.240 27.709 9.816 1.00 12.09 181 ILE A N 1
ATOM 1442 C CA . ILE A 1 181 ? 20.323 27.317 10.881 1.00 12.17 181 ILE A CA 1
ATOM 1443 C C . ILE A 1 181 ? 21.102 26.641 12.011 1.00 12.68 181 ILE A C 1
ATOM 1444 O O . ILE A 1 181 ? 20.857 26.907 13.188 1.00 12.25 181 ILE A O 1
ATOM 1449 N N . ASP A 1 182 ? 22.065 25.793 11.653 1.00 13.45 182 ASP A N 1
ATOM 1450 C CA . ASP A 1 182 ? 22.886 25.118 12.655 1.00 13.55 182 ASP A CA 1
ATOM 1451 C C . ASP A 1 182 ? 23.680 26.153 13.448 1.00 13.12 182 ASP A C 1
ATOM 1452 O O . ASP A 1 182 ? 23.760 26.074 14.675 1.00 14.89 182 ASP A O 1
ATOM 1457 N N . ALA A 1 183 ? 24.247 27.131 12.747 1.00 13.15 183 ALA A N 1
ATOM 1458 C CA . ALA A 1 183 ? 25.028 28.183 13.388 1.00 12.95 183 ALA A CA 1
ATOM 1459 C C . ALA A 1 183 ? 24.157 28.981 14.357 1.00 14.41 183 ALA A C 1
ATOM 1460 O O . ALA A 1 183 ? 24.596 29.317 15.453 1.00 14.96 183 ALA A O 1
ATOM 1462 N N . PHE A 1 184 ? 22.910 29.242 13.969 1.00 13.24 184 PHE A N 1
ATOM 1463 C CA . PHE A 1 184 ? 21.984 29.981 14.826 1.00 12.99 184 PHE A CA 1
ATOM 1464 C C . PHE A 1 184 ? 21.814 29.249 16.162 1.00 13.15 184 PHE A C 1
ATOM 1465 O O . PHE A 1 184 ? 21.890 29.858 17.234 1.00 10.81 184 PHE A O 1
ATOM 1473 N N . PHE A 1 185 ? 21.586 27.942 16.094 1.00 14.65 185 PHE A N 1
ATOM 1474 C CA . PHE A 1 185 ? 21.419 27.142 17.301 1.00 16.98 185 PHE A CA 1
ATOM 1475 C C . PHE A 1 185 ? 22.651 27.128 18.209 1.00 17.55 185 PHE A C 1
ATOM 1476 O O . PHE A 1 185 ? 22.521 26.987 19.425 1.00 18.69 185 PHE A O 1
ATOM 1484 N N . LYS A 1 186 ? 23.836 27.298 17.625 1.00 17.70 186 LYS A N 1
ATOM 1485 C CA . LYS A 1 186 ? 25.080 27.309 18.398 1.00 19.08 186 LYS A CA 1
ATOM 1486 C C . LYS A 1 186 ? 25.256 28.589 19.206 1.00 18.07 186 LYS A C 1
ATOM 1487 O O . LYS A 1 186 ? 26.038 28.620 20.158 1.00 19.74 186 LYS A O 1
ATOM 1493 N N . ASN A 1 187 ? 24.542 29.646 18.838 1.00 15.10 187 ASN A N 1
ATOM 1494 C CA . ASN A 1 187 ? 24.685 30.915 19.535 1.00 14.85 187 ASN A CA 1
ATOM 1495 C C . ASN A 1 187 ? 23.477 31.370 20.340 1.00 15.73 187 ASN A C 1
ATOM 1496 O O . ASN A 1 187 ? 23.386 32.544 20.705 1.00 18.27 187 ASN A O 1
ATOM 1501 N N . ILE A 1 188 ? 22.580 30.449 20.673 1.00 14.92 188 ILE A N 1
ATOM 1502 C CA . ILE A 1 188 ? 21.389 30.814 21.429 1.00 14.44 188 ILE A CA 1
ATOM 1503 C C . ILE A 1 188 ? 21.678 31.136 22.890 1.00 14.68 188 ILE A C 1
ATOM 1504 O O . ILE A 1 188 ? 22.336 30.366 23.595 1.00 14.25 188 ILE A O 1
ATOM 1509 N N . ASN A 1 189 ? 21.219 32.307 23.322 1.00 13.09 189 ASN A N 1
ATOM 1510 C CA . ASN A 1 189 ? 21.377 32.738 24.699 1.00 13.47 189 ASN A CA 1
ATOM 1511 C C . ASN A 1 189 ? 20.139 32.233 25.438 1.00 15.40 189 ASN A C 1
ATOM 1512 O O . ASN A 1 189 ? 19.087 32.877 25.424 1.00 16.37 189 ASN A O 1
ATOM 1517 N N . TRP A 1 190 ? 20.264 31.073 26.072 1.00 15.21 190 TRP A N 1
ATOM 1518 C CA . TRP A 1 190 ? 19.156 30.472 26.801 1.00 16.30 190 TRP A CA 1
ATOM 1519 C C . TRP A 1 190 ? 18.672 31.244 28.017 1.00 17.49 190 TRP A C 1
ATOM 1520 O O . TRP A 1 190 ? 17.549 31.029 28.472 1.00 18.16 190 TRP A O 1
ATOM 1531 N N . ASP A 1 191 ? 19.499 32.144 28.539 1.00 16.66 191 ASP A N 1
ATOM 1532 C CA . ASP A 1 191 ? 19.091 32.955 29.682 1.00 17.85 191 ASP A CA 1
ATOM 1533 C C . ASP A 1 191 ? 17.939 33.841 29.210 1.00 16.42 191 ASP A C 1
ATOM 1534 O O . ASP A 1 191 ? 16.933 33.997 29.904 1.00 16.53 191 ASP A O 1
ATOM 1539 N N . VAL A 1 192 ? 18.089 34.382 28.002 1.00 16.01 192 VAL A N 1
ATOM 1540 C CA . VAL A 1 192 ? 17.082 35.245 27.387 1.00 16.27 192 VAL A CA 1
ATOM 1541 C C . VAL A 1 192 ? 15.797 34.463 27.095 1.00 15.34 192 VAL A C 1
ATOM 1542 O O . VAL A 1 192 ? 14.706 34.874 27.498 1.00 15.46 192 VAL A O 1
ATOM 1546 N N . VAL A 1 193 ? 15.940 33.317 26.437 1.00 14.63 193 VAL A N 1
ATOM 1547 C CA . VAL A 1 193 ? 14.794 32.476 26.098 1.00 15.29 193 VAL A CA 1
ATOM 1548 C C . VAL A 1 193 ? 14.047 31.998 27.347 1.00 16.28 193 VAL A C 1
ATOM 1549 O O . VAL A 1 193 ? 12.817 32.039 27.390 1.00 16.51 193 VAL A O 1
ATOM 1553 N N . ASN A 1 194 ? 14.784 31.569 28.368 1.00 15.01 194 ASN A N 1
ATOM 1554 C CA . ASN A 1 194 ? 14.166 31.093 29.605 1.00 14.96 194 ASN A CA 1
ATOM 1555 C C . ASN A 1 194 ? 13.347 32.189 30.277 1.00 14.78 194 ASN A C 1
ATOM 1556 O O . ASN A 1 194 ? 12.268 31.925 30.822 1.00 14.56 194 ASN A O 1
ATOM 1561 N N . GLU A 1 195 ? 13.857 33.419 30.239 1.00 15.54 195 GLU A N 1
ATOM 1562 C CA . GLU A 1 195 ? 13.150 34.545 30.832 1.00 16.93 195 GLU A CA 1
ATOM 1563 C C . GLU A 1 195 ? 11.872 34.824 30.056 1.00 15.71 195 GLU A C 1
ATOM 1564 O O . GLU A 1 195 ? 10.824 35.083 30.648 1.00 15.85 195 GLU A O 1
ATOM 1570 N N . ARG A 1 196 ? 11.968 34.776 28.731 1.00 15.12 196 ARG A N 1
ATOM 1571 C CA . ARG A 1 196 ? 10.810 35.000 27.875 1.00 13.96 196 ARG A CA 1
ATOM 1572 C C . ARG A 1 196 ? 9.731 33.979 28.223 1.00 14.62 196 ARG A C 1
ATOM 1573 O O . ARG A 1 196 ? 8.555 34.323 28.346 1.00 14.41 196 ARG A O 1
ATOM 1581 N N . PHE A 1 197 ? 10.146 32.731 28.420 1.00 13.65 197 PHE A N 1
ATOM 1582 C CA . PHE A 1 197 ? 9.221 31.653 28.756 1.00 16.11 197 PHE A CA 1
ATOM 1583 C C . PHE A 1 197 ? 8.517 31.891 30.086 1.00 16.79 197 PHE A C 1
ATOM 1584 O O . PHE A 1 197 ? 7.303 31.693 30.197 1.00 15.40 197 PHE A O 1
ATOM 1592 N N . GLU A 1 198 ? 9.280 32.302 31.097 1.00 16.72 198 GLU A N 1
ATOM 1593 C CA . GLU A 1 198 ? 8.723 32.571 32.417 1.00 20.04 198 GLU A CA 1
ATOM 1594 C C . GLU A 1 198 ? 7.621 33.623 32.322 1.00 17.56 198 GLU A C 1
ATOM 1595 O O . GLU A 1 198 ? 6.522 33.443 32.861 1.00 16.63 198 GLU A O 1
ATOM 1601 N N . LYS A 1 199 ? 7.920 34.704 31.607 1.00 16.47 199 LYS A N 1
ATOM 1602 C CA . LYS A 1 199 ? 6.975 35.798 31.423 1.00 14.95 199 LYS A CA 1
ATOM 1603 C C . LYS A 1 199 ? 5.765 35.338 30.621 1.00 13.93 199 LYS A C 1
ATOM 1604 O O . LYS A 1 199 ? 4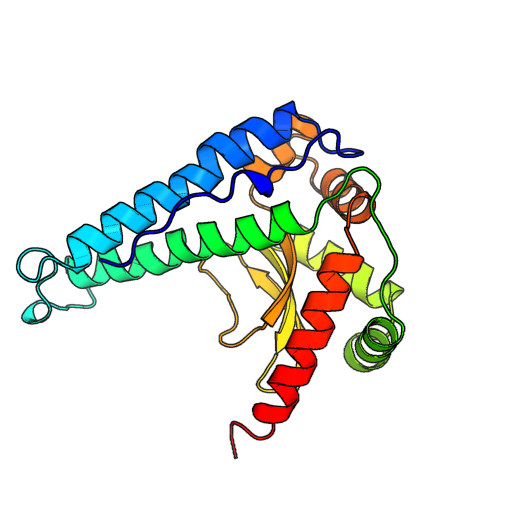.627 35.672 30.955 1.00 14.38 199 LYS A O 1
ATOM 1610 N N . ALA A 1 200 ? 6.013 34.550 29.578 1.00 13.17 200 ALA A N 1
ATOM 1611 C CA . ALA A 1 200 ? 4.947 34.033 28.727 1.00 15.15 200 ALA A CA 1
ATOM 1612 C C . ALA A 1 200 ? 3.960 33.186 29.535 1.00 15.77 200 ALA A C 1
ATOM 1613 O O . ALA A 1 200 ? 2.745 33.351 29.415 1.00 15.91 200 ALA A O 1
ATOM 1615 N N . MET A 1 201 ? 4.492 32.308 30.380 1.00 16.39 201 MET A N 1
ATOM 1616 C CA . MET A 1 201 ? 3.661 31.445 31.212 1.00 18.01 201 MET A CA 1
ATOM 1617 C C . MET A 1 201 ? 2.870 32.230 32.259 1.00 18.69 201 MET A C 1
ATOM 1618 O O . MET A 1 201 ? 1.702 31.926 32.516 1.00 17.76 201 MET A O 1
ATOM 1623 N N . LYS A 1 202 ? 3.519 33.230 32.852 1.00 18.94 202 LYS A N 1
ATOM 1624 C CA . LYS A 1 202 ? 2.837 34.069 33.839 1.00 19.09 202 LYS A CA 1
ATOM 1625 C C . LYS A 1 202 ? 1.701 34.812 33.155 1.00 18.12 202 LYS A C 1
ATOM 1626 O O . LYS A 1 202 ? 0.590 34.879 33.685 1.00 17.65 202 LYS A O 1
ATOM 1632 N N . ALA A 1 203 ? 1.958 35.296 31.941 1.00 17.76 203 ALA A N 1
ATOM 1633 C CA . ALA A 1 203 ? 0.946 36.001 31.156 1.00 17.67 203 ALA A CA 1
ATOM 1634 C C . ALA A 1 203 ? -0.211 35.069 30.804 1.00 17.48 203 ALA A C 1
ATOM 1635 O O . ALA A 1 203 ? -1.378 35.467 30.876 1.00 19.02 203 ALA A O 1
ATOM 1637 N N . TYR A 1 204 ? 0.109 33.829 30.438 1.00 16.24 204 TYR A N 1
ATOM 1638 C CA . TYR A 1 204 ? -0.915 32.860 30.084 1.00 16.84 204 TYR A CA 1
ATOM 1639 C C . TYR A 1 204 ? -1.866 32.566 31.244 1.00 18.79 204 TYR A C 1
ATOM 1640 O O . TYR A 1 204 ? -3.056 32.313 31.038 1.00 18.39 204 TYR A O 1
ATOM 1649 N N . GLU A 1 205 ? -1.337 32.618 32.465 1.00 21.26 205 GLU A N 1
ATOM 1650 C CA . GLU A 1 205 ? -2.161 32.348 33.642 1.00 23.15 205 GLU A CA 1
ATOM 1651 C C . GLU A 1 205 ? -3.283 33.384 33.747 1.00 20.66 205 GLU A C 1
ATOM 1652 O O . GLU A 1 205 ? -4.397 33.061 34.167 1.00 20.14 205 GLU A O 1
ATOM 1658 N N . ALA A 1 206 ? -3.013 34.624 33.340 1.00 18.27 206 ALA A N 1
ATOM 1659 C CA . ALA A 1 206 ? -4.007 35.700 33.375 1.00 18.83 206 ALA A CA 1
ATOM 1660 C C . ALA A 1 206 ? -4.924 35.631 32.151 1.00 19.42 206 ALA A C 1
ATOM 1661 O O . ALA A 1 206 ? -6.051 36.122 32.179 1.00 19.84 206 ALA A O 1
ATOM 1663 N N . LEU A 1 207 ? -4.432 34.996 31.090 1.00 19.28 207 LEU A N 1
ATOM 1664 C CA . LEU A 1 207 ? -5.147 34.856 29.825 1.00 19.60 207 LEU A CA 1
ATOM 1665 C C . LEU A 1 207 ? -5.917 33.552 29.620 1.00 20.06 207 LEU A C 1
ATOM 1666 O O . LEU A 1 207 ? -6.654 33.426 28.639 1.00 19.66 207 LEU A O 1
ATOM 1671 N N . LYS A 1 208 ? -5.737 32.563 30.491 1.00 21.63 208 LYS A N 1
ATOM 1672 C CA . LYS A 1 208 ? -6.445 31.303 30.290 1.00 24.64 208 LYS A CA 1
ATOM 1673 C C . LYS A 1 208 ? -7.951 31.495 30.252 1.00 24.00 208 LYS A C 1
ATOM 1674 O O . LYS A 1 208 ? -8.501 32.331 30.969 1.00 23.26 208 LYS A O 1
ATOM 1680 N N . ASP A 1 209 ? -8.601 30.734 29.377 1.00 25.47 209 ASP A N 1
ATOM 1681 C CA . ASP A 1 209 ? -10.048 30.805 29.185 1.00 25.69 209 ASP A CA 1
ATOM 1682 C C . ASP A 1 209 ? -10.441 32.167 28.614 1.00 22.25 209 ASP A C 1
ATOM 1683 O O . ASP A 1 209 ? -11.489 32.717 28.956 1.00 20.52 209 ASP A O 1
ATOM 1688 N N . PHE A 1 210 ? -9.592 32.699 27.737 1.00 19.32 210 PHE A N 1
ATOM 1689 C CA . PHE A 1 210 ? -9.833 33.995 27.104 1.00 18.37 210 PHE A CA 1
ATOM 1690 C C . PHE A 1 210 ? -11.136 33.918 26.310 1.00 17.71 210 PHE A C 1
ATOM 1691 O O . PHE A 1 210 ? -11.955 34.839 26.333 1.00 16.81 210 PHE A O 1
ATOM 1699 N N . ILE A 1 211 ? -11.296 32.826 25.570 1.00 18.42 211 ILE A N 1
ATOM 1700 C CA . ILE A 1 211 ? -12.513 32.592 24.807 1.00 21.89 211 ILE A CA 1
ATOM 1701 C C . ILE A 1 211 ? -13.279 31.581 25.661 1.00 25.35 211 ILE A C 1
ATOM 1702 O O . ILE A 1 211 ? -12.738 30.533 26.021 1.00 24.96 211 ILE A O 1
ATOM 1707 N N . LYS A 1 212 ? -14.508 31.915 26.027 1.00 29.20 212 LYS A N 1
ATOM 1708 C CA . LYS A 1 212 ? -15.319 31.033 26.855 1.00 35.17 212 LYS A CA 1
ATOM 1709 C C . LYS A 1 212 ? -16.529 30.482 26.103 1.00 35.02 212 LYS A C 1
ATOM 1710 O O . LYS A 1 212 ? -17.350 31.285 25.620 1.00 37.87 212 LYS A O 1
#

Nearest PDB structures (foldseek):
  1coj-assembly1_A  TM=1.005E+00  e=1.387E-41  Aquifex pyrophilus
  2rcv-assembly3_D  TM=7.849E-01  e=4.921E-13  Bacillus subtilis
  2rcv-assembly4_F  TM=7.552E-01  e=2.324E-13  Bacillus subtilis
  2cw2-assembly1_B  TM=8.237E-01  e=3.305E-12  Perkinsus marinus
  2rcv-assembly2_H  TM=7.750E-01  e=1.170E-12  Bacillus subtilis

B-factor: mean 17.14, std 9.71, range [5.06, 59.7]

Sequence (211 aa):
VHKLEPKDHLKPQNLEGISNEQIEPHFEAHYKGYVAKYNEIQEKLADQNFADRSKANQNYSEYRELKVEETFNYMGVVLHELYFGMLTPGGKGEPSEALKKKIEEDIGGLDACTNELKAAAMAFRGWAILGLDIFSGRLVVNGLDAHNVYNLTGLIPLIVIDTYEHAYYVDYKNKRPPYIDAFFKNINWDVVNERFEKAMKAYEALKDFIK

Organism: Aquifex pyrophilus (NCBI:txid2714)